Protein AF-A0A357VCM3-F1 (afdb_monomer)

Secondary structure (DSSP, 8-state):
-HHHHHHHHHHHHHHHHHHHHHS-HHHHHHHHHHHHH--SS----S---SSHHHHHHHHHHHHHHHHHHHHHHHHHHHHHHHHHHHS-TTS--------------SPB--SPPPSSS---BS---TTEEEETTEEEE--SS-----PPPGGGGSSTTS-TTEEE-SSS-EEEPBPTTSB-SSGGGBTTS-EETTEE-

Mean predicted aligned error: 20.0 Å

Radius of gyration: 47.34 Å; Cα contacts (8 Å, |Δi|>4): 166; chains: 1; bounding box: 74×44×121 Å

pLDDT: mean 76.27, std 10.73, range [52.25, 94.12]

Foldseek 3Di:
DVVVVVVVVVVLVVVLVVCLQPPDLVVNVVVLVVVVVDPPPPDPPVDDDPDSVVSVVVNVVSNVVVVVVVVVVVVVVVCVVCVCVVVVVPPDPVPPLPDDAQFQADEADDDDDDSPDDNHDPDDDPQWDGHNVGIDGRDPDPDPPPPDDLVNVDDPPLPQFWDDPSPSDIDGQDEFQDFDPALRSHSQSDADPRTRD

Structure (mmCIF, N/CA/C/O backbone):
data_AF-A0A357VCM3-F1
#
_entry.id   AF-A0A357VCM3-F1
#
loop_
_atom_site.group_PDB
_atom_site.id
_atom_site.type_symbol
_atom_site.label_atom_id
_atom_site.label_alt_id
_atom_site.label_comp_id
_atom_site.label_asym_id
_atom_site.label_entity_id
_atom_site.label_seq_id
_atom_site.pdbx_PDB_ins_code
_atom_site.Cartn_x
_atom_site.Cartn_y
_atom_site.Cartn_z
_atom_site.occupancy
_atom_site.B_iso_or_equiv
_atom_site.auth_seq_id
_atom_site.auth_comp_id
_atom_site.auth_asym_id
_atom_site.auth_atom_id
_atom_site.pdbx_PDB_model_num
ATOM 1 N N . MET A 1 1 ? -4.791 -2.984 59.472 1.00 57.66 1 MET A N 1
ATOM 2 C CA . MET A 1 1 ? -6.253 -3.166 59.695 1.00 57.66 1 MET A CA 1
ATOM 3 C C . MET A 1 1 ? -7.132 -2.181 58.904 1.00 57.66 1 MET A C 1
ATOM 5 O O . MET A 1 1 ? -8.207 -2.574 58.471 1.00 57.66 1 MET A O 1
ATOM 9 N N . GLN A 1 2 ? -6.688 -0.938 58.670 1.00 61.69 2 GLN A N 1
ATOM 10 C CA . GLN A 1 2 ? -7.455 0.115 57.975 1.00 61.69 2 GLN A CA 1
ATOM 11 C C . GLN A 1 2 ? -7.771 -0.175 56.486 1.00 61.69 2 GLN A C 1
ATOM 13 O O . GLN A 1 2 ? -8.902 0.039 56.060 1.00 61.69 2 GLN A O 1
ATOM 18 N N . GLU A 1 3 ? -6.836 -0.724 55.700 1.00 68.12 3 GLU A N 1
ATOM 19 C CA . GLU A 1 3 ? -7.074 -1.047 54.275 1.00 68.12 3 GLU A CA 1
ATOM 20 C C . GLU A 1 3 ? -8.160 -2.102 54.055 1.00 68.12 3 GLU A C 1
ATOM 22 O O . GLU A 1 3 ? -9.055 -1.915 53.234 1.00 68.12 3 GLU A O 1
ATOM 27 N N . LYS A 1 4 ? -8.143 -3.185 54.843 1.00 70.50 4 LYS A N 1
ATOM 28 C CA . LYS A 1 4 ? -9.161 -4.246 54.758 1.00 70.50 4 LYS A CA 1
ATOM 29 C C . LYS A 1 4 ? -10.572 -3.706 55.030 1.00 70.50 4 LYS A C 1
ATOM 31 O O . LYS A 1 4 ? -11.539 -4.204 54.459 1.00 70.50 4 LYS A O 1
ATOM 36 N N . LYS A 1 5 ? -10.691 -2.667 55.867 1.00 72.44 5 LYS A N 1
ATOM 37 C CA . LYS A 1 5 ? -11.960 -1.978 56.146 1.00 72.44 5 LYS A CA 1
ATOM 38 C C . LYS A 1 5 ? -12.412 -1.124 54.955 1.00 72.44 5 LYS A C 1
ATOM 40 O O . LYS A 1 5 ? -13.583 -1.184 54.593 1.00 72.44 5 LYS A O 1
ATOM 45 N N . LYS A 1 6 ? -11.489 -0.400 54.306 1.00 74.56 6 LYS A N 1
ATOM 46 C CA . LYS A 1 6 ? -11.773 0.398 53.097 1.00 74.56 6 LYS A CA 1
ATOM 47 C C . LYS A 1 6 ? -12.219 -0.475 51.920 1.00 74.56 6 LYS A C 1
ATOM 49 O O . LYS A 1 6 ? -13.222 -0.162 51.289 1.00 74.56 6 LYS A O 1
ATOM 54 N N . ILE A 1 7 ? -11.538 -1.597 51.678 1.00 77.06 7 ILE A N 1
ATOM 55 C CA . ILE A 1 7 ? -11.880 -2.540 50.598 1.00 77.06 7 ILE A CA 1
ATOM 56 C C . ILE A 1 7 ? -13.273 -3.145 50.814 1.00 77.06 7 ILE A C 1
ATOM 58 O O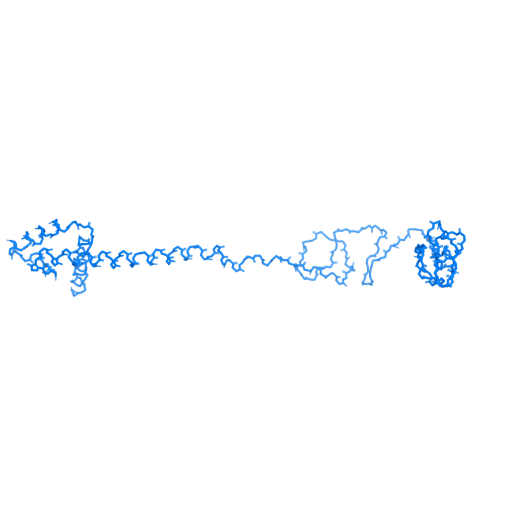 . ILE A 1 7 ? -14.077 -3.181 49.884 1.00 77.06 7 ILE A O 1
ATOM 62 N N . LYS A 1 8 ? -13.599 -3.565 52.046 1.00 77.69 8 LYS A N 1
ATOM 63 C CA . LYS A 1 8 ? -14.943 -4.075 52.369 1.00 77.69 8 LYS A CA 1
ATOM 64 C C . LYS A 1 8 ? -16.033 -3.025 52.149 1.00 77.69 8 LYS A C 1
ATOM 66 O O . LYS A 1 8 ? -17.069 -3.361 51.590 1.00 77.69 8 LYS A O 1
ATOM 71 N N . MET A 1 9 ? -15.782 -1.773 52.535 1.00 74.94 9 MET A N 1
ATOM 72 C CA . MET A 1 9 ? -16.736 -0.673 52.363 1.00 74.94 9 MET A CA 1
ATOM 73 C C . MET A 1 9 ? -16.970 -0.327 50.883 1.00 74.94 9 MET A C 1
ATOM 75 O O . MET A 1 9 ? -18.109 -0.116 50.470 1.00 74.94 9 MET A O 1
ATOM 79 N N . LEU A 1 10 ? -15.908 -0.328 50.069 1.00 77.19 10 LEU A N 1
ATOM 80 C CA . LEU A 1 10 ? -16.019 -0.154 48.618 1.00 77.19 10 LEU A CA 1
ATOM 81 C C . LEU A 1 10 ? -16.792 -1.305 47.969 1.00 77.19 10 LEU A C 1
ATOM 83 O O . LEU A 1 10 ? -17.679 -1.067 47.155 1.00 77.19 10 LEU A O 1
ATOM 87 N N . SER A 1 11 ? -16.491 -2.548 48.349 1.00 80.56 11 SER A N 1
ATOM 88 C CA . SER A 1 11 ? -17.182 -3.728 47.827 1.00 80.56 11 SER A CA 1
ATOM 89 C C . SER A 1 11 ? -18.680 -3.692 48.139 1.00 80.56 11 SER A C 1
ATOM 91 O O . SER A 1 11 ? -19.489 -3.858 47.228 1.00 80.56 11 SER A O 1
ATOM 93 N N . SER A 1 12 ? -19.069 -3.384 49.382 1.00 77.81 12 SER A N 1
ATOM 94 C CA . SER A 1 12 ? -20.485 -3.238 49.741 1.00 77.81 12 SER A CA 1
ATOM 95 C C . SER A 1 12 ? -21.164 -2.101 48.978 1.00 77.81 12 SER A C 1
ATOM 97 O O . SER A 1 12 ? -22.293 -2.260 48.524 1.00 77.81 12 SER A O 1
ATOM 99 N N . TRP A 1 13 ? -20.464 -0.980 48.770 1.00 80.25 13 TRP A N 1
ATOM 100 C CA . TRP A 1 13 ? -20.983 0.151 47.999 1.00 80.25 13 TRP A CA 1
ATOM 101 C C . TRP A 1 13 ? -21.246 -0.220 46.532 1.00 80.25 13 TRP A C 1
ATOM 103 O O . TRP A 1 13 ? -22.300 0.121 45.988 1.00 80.25 13 TRP A O 1
ATOM 113 N N . PHE A 1 14 ? -20.324 -0.965 45.913 1.00 79.62 14 PHE A N 1
ATOM 114 C CA . PHE A 1 14 ? -20.467 -1.466 44.545 1.00 79.62 14 PHE A CA 1
ATOM 115 C C . PHE A 1 14 ? -21.607 -2.474 44.420 1.00 79.62 14 PHE A C 1
ATOM 117 O O . PHE A 1 14 ? -22.401 -2.372 43.489 1.00 79.62 14 PHE A O 1
ATOM 124 N N . VAL A 1 15 ? -21.721 -3.421 45.354 1.00 79.94 15 VAL A N 1
ATOM 125 C CA . VAL A 1 15 ? -22.800 -4.422 45.362 1.00 79.94 15 VAL A CA 1
ATOM 126 C C . VAL A 1 15 ? -24.168 -3.754 45.520 1.00 79.94 15 VAL A C 1
ATOM 128 O O . VAL A 1 15 ? -25.118 -4.115 44.820 1.00 79.94 15 VAL A O 1
ATOM 131 N N . ASP A 1 16 ? -24.275 -2.739 46.379 1.00 75.38 16 ASP A N 1
ATOM 132 C CA . ASP A 1 16 ? -25.508 -1.968 46.537 1.00 75.38 16 ASP A CA 1
ATOM 133 C C . ASP A 1 16 ? -25.858 -1.176 45.275 1.00 75.38 16 ASP A C 1
ATOM 135 O O . ASP A 1 16 ? -27.002 -1.233 44.819 1.00 75.38 16 ASP A O 1
ATOM 139 N N . HIS A 1 17 ? -24.888 -0.503 44.651 1.00 79.31 17 HIS A N 1
ATOM 140 C CA . HIS A 1 17 ? -25.117 0.194 43.383 1.00 79.31 17 HIS A CA 1
ATOM 141 C C . HIS A 1 17 ? -25.470 -0.763 42.242 1.00 79.31 17 HIS A C 1
ATOM 143 O O . HIS A 1 17 ? -26.370 -0.474 41.457 1.00 79.31 17 HIS A O 1
ATOM 149 N N . PHE A 1 18 ? -24.826 -1.926 42.173 1.00 82.25 18 PHE A N 1
ATOM 150 C CA . PHE A 1 18 ? -25.128 -2.954 41.184 1.00 82.25 18 PHE A CA 1
ATOM 151 C C . PHE A 1 18 ? -26.576 -3.434 41.320 1.00 82.25 18 PHE A C 1
ATOM 153 O O . PHE A 1 18 ? -27.331 -3.450 40.346 1.00 82.25 18 PHE A O 1
ATOM 160 N N . HIS A 1 19 ? -27.022 -3.739 42.540 1.00 80.81 19 HIS A N 1
ATOM 161 C CA . HIS A 1 19 ? -28.418 -4.095 42.772 1.00 80.81 19 HIS A CA 1
ATOM 162 C C . HIS A 1 19 ? -29.384 -2.959 42.429 1.00 80.81 19 HIS A C 1
ATOM 164 O O . HIS A 1 19 ? -30.433 -3.226 41.843 1.00 80.81 19 HIS A O 1
ATOM 170 N N . LEU A 1 20 ? -29.033 -1.703 42.716 1.00 77.75 20 LEU A N 1
ATOM 171 C CA . LEU A 1 20 ? -29.850 -0.544 42.348 1.00 77.75 20 LEU A CA 1
ATOM 172 C C . LEU A 1 20 ? -29.985 -0.357 40.830 1.00 77.7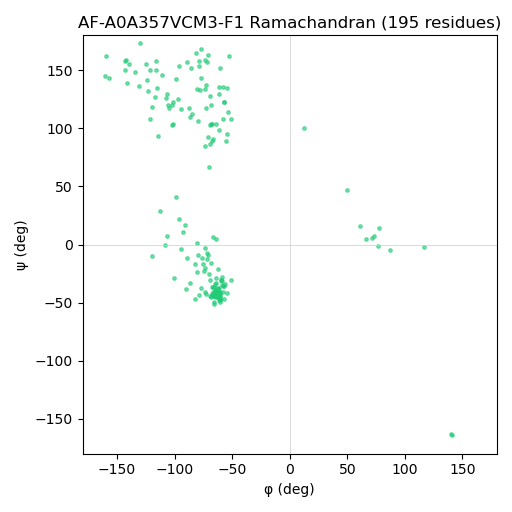5 20 LEU A C 1
ATOM 174 O O . LEU A 1 20 ? -31.041 0.081 40.377 1.00 77.75 20 LEU A O 1
ATOM 178 N N . ILE A 1 21 ? -28.951 -0.699 40.058 1.00 79.00 21 ILE A N 1
ATOM 179 C CA . ILE A 1 21 ? -28.926 -0.565 38.594 1.00 79.00 21 ILE A CA 1
ATOM 180 C C . ILE A 1 21 ? -29.689 -1.706 37.909 1.00 79.00 21 ILE A C 1
ATOM 182 O O . ILE A 1 21 ? -30.445 -1.460 36.960 1.00 79.00 21 ILE A O 1
ATOM 186 N N . PHE A 1 22 ? -29.504 -2.944 38.377 1.00 80.81 22 PHE A N 1
ATOM 187 C CA . PHE A 1 22 ? -29.977 -4.141 37.673 1.00 80.81 22 PHE A CA 1
ATOM 188 C C . PHE A 1 22 ? -31.281 -4.734 38.224 1.00 80.81 22 PHE A C 1
ATOM 190 O O . PHE A 1 22 ? -32.050 -5.289 37.443 1.00 80.81 22 PHE A O 1
ATOM 197 N N . LYS A 1 23 ? -31.592 -4.589 39.522 1.00 81.81 23 LYS A N 1
ATOM 198 C CA . LYS A 1 23 ? -32.858 -5.093 40.092 1.00 81.81 23 LYS A CA 1
ATOM 199 C C . LYS A 1 23 ? -33.994 -4.071 40.016 1.00 81.81 23 LYS A C 1
ATOM 201 O O . LYS A 1 23 ? -33.776 -2.862 39.944 1.00 81.81 23 LYS A O 1
ATOM 206 N N . SER A 1 24 ? -35.229 -4.574 40.051 1.00 81.94 24 SER A N 1
ATOM 207 C CA . SER A 1 24 ? -36.444 -3.755 40.046 1.00 81.94 24 SER A CA 1
ATOM 208 C C . SER A 1 24 ? -36.512 -2.813 41.255 1.00 81.94 24 SER A C 1
ATOM 210 O O . SER A 1 24 ? -35.999 -3.104 42.338 1.00 81.94 24 SER A O 1
ATOM 212 N N . ALA A 1 25 ? -37.192 -1.677 41.085 1.00 76.94 25 ALA A N 1
ATOM 213 C CA . ALA A 1 25 ? -37.506 -0.744 42.166 1.00 76.94 25 ALA A CA 1
ATOM 214 C C . ALA A 1 25 ? -38.284 -1.420 43.305 1.00 76.94 25 ALA A C 1
ATOM 216 O O . ALA A 1 25 ? -38.060 -1.096 44.467 1.00 76.94 25 ALA A O 1
ATOM 217 N N . ALA A 1 26 ? -39.177 -2.363 42.978 1.00 78.94 26 ALA A N 1
ATOM 218 C CA . ALA A 1 26 ? -39.975 -3.094 43.962 1.00 78.94 26 ALA A CA 1
ATOM 219 C C . ALA A 1 26 ? -39.096 -3.984 44.856 1.00 78.94 26 ALA A C 1
ATOM 221 O O . ALA A 1 26 ? -39.129 -3.843 46.077 1.00 78.94 26 ALA A O 1
ATOM 222 N N . ASP A 1 27 ? -38.232 -4.805 44.254 1.00 81.19 27 ASP A N 1
ATOM 223 C CA . ASP A 1 27 ? -37.305 -5.676 44.990 1.00 81.19 27 ASP A CA 1
ATOM 224 C C . ASP A 1 27 ? -36.331 -4.878 45.856 1.00 81.19 27 ASP A C 1
ATOM 226 O O . ASP A 1 27 ? -36.078 -5.220 47.012 1.00 81.19 27 ASP A O 1
ATOM 230 N N . ASN A 1 28 ? -35.795 -3.781 45.315 1.00 78.44 28 ASN A N 1
ATOM 231 C CA . ASN A 1 28 ? -34.890 -2.915 46.062 1.00 78.44 28 ASN A CA 1
ATOM 232 C C . ASN A 1 28 ? -35.606 -2.196 47.211 1.00 78.44 28 ASN A C 1
ATOM 234 O O . ASN A 1 28 ? -35.029 -2.053 48.287 1.00 78.44 28 ASN A O 1
ATOM 238 N N . HIS A 1 29 ? -36.866 -1.793 47.026 1.00 79.75 29 HIS A N 1
ATOM 239 C CA . HIS A 1 29 ? -37.659 -1.193 48.094 1.00 79.75 29 HIS A CA 1
ATOM 240 C C . HIS A 1 29 ? -37.941 -2.187 49.228 1.00 79.75 29 HIS A C 1
ATOM 242 O O . HIS A 1 29 ? -37.735 -1.844 50.391 1.00 79.75 29 HIS A O 1
ATOM 248 N N . LEU A 1 30 ? -38.324 -3.427 48.902 1.00 80.56 30 LEU A N 1
ATOM 249 C CA . LEU A 1 30 ? -38.532 -4.495 49.887 1.00 80.56 30 LEU A CA 1
ATOM 250 C C . LEU A 1 30 ? -37.245 -4.824 50.647 1.00 80.56 30 LEU A C 1
ATOM 252 O O . LEU A 1 30 ? -37.265 -4.974 51.866 1.00 80.56 30 LEU A O 1
ATOM 256 N N . ARG A 1 31 ? -36.101 -4.861 49.954 1.00 77.75 31 ARG A N 1
ATOM 257 C CA . ARG A 1 31 ? -34.794 -5.083 50.585 1.00 77.75 31 ARG A CA 1
ATOM 258 C C . ARG A 1 31 ? -34.438 -3.972 51.573 1.00 77.75 31 ARG A C 1
ATOM 260 O O . ARG A 1 31 ? -33.975 -4.263 52.673 1.00 77.75 31 ARG A O 1
ATOM 267 N N . ILE A 1 32 ? -34.684 -2.714 51.200 1.00 76.75 32 ILE A N 1
ATOM 268 C CA . ILE A 1 32 ? -34.449 -1.551 52.067 1.00 76.75 32 ILE A CA 1
ATOM 269 C C . ILE A 1 32 ? -35.380 -1.583 53.286 1.00 76.75 32 ILE A C 1
ATOM 271 O O . ILE A 1 32 ? -34.925 -1.348 54.403 1.00 76.75 32 ILE A O 1
ATOM 275 N N . GLN A 1 33 ? -36.658 -1.926 53.102 1.00 77.69 33 GLN A N 1
ATOM 276 C CA . GLN A 1 33 ? -37.603 -2.067 54.213 1.00 77.69 33 GLN A CA 1
ATOM 277 C C . GLN A 1 33 ? -37.237 -3.218 55.159 1.00 77.69 33 GLN A C 1
ATOM 279 O O . GLN A 1 33 ? -37.297 -3.046 56.373 1.00 77.69 33 GLN A O 1
ATOM 284 N N . ASN A 1 34 ? -36.826 -4.373 54.632 1.00 77.00 34 ASN A N 1
ATOM 285 C CA . ASN A 1 34 ? -36.419 -5.518 55.450 1.00 77.00 34 ASN A CA 1
ATOM 286 C C . ASN A 1 34 ? -35.139 -5.225 56.244 1.00 77.00 34 ASN A C 1
ATOM 288 O O . ASN A 1 34 ? -35.037 -5.607 57.405 1.00 77.00 34 ASN A O 1
ATOM 292 N N . ALA A 1 35 ? -34.193 -4.487 55.661 1.00 73.12 35 ALA A N 1
ATOM 293 C CA . ALA A 1 35 ? -32.995 -4.038 56.365 1.00 73.12 35 ALA A CA 1
ATOM 294 C C . ALA A 1 35 ? -33.292 -2.975 57.440 1.00 73.12 35 ALA A C 1
ATOM 296 O O . ALA A 1 35 ? -32.617 -2.948 58.460 1.00 73.12 35 ALA A O 1
ATOM 297 N N . LEU A 1 36 ? -34.318 -2.134 57.255 1.00 71.81 36 LEU A N 1
ATOM 298 C CA . LEU A 1 36 ? -34.785 -1.200 58.289 1.00 71.81 36 LEU A CA 1
ATOM 299 C C . LEU A 1 36 ? -35.486 -1.904 59.464 1.00 71.81 36 LEU A C 1
ATOM 301 O O . LEU A 1 36 ? -35.508 -1.355 60.562 1.00 71.81 36 LEU A O 1
ATOM 305 N N . LYS A 1 37 ? -36.053 -3.098 59.246 1.00 73.50 37 LYS A N 1
ATOM 306 C CA . LYS A 1 37 ? -36.734 -3.896 60.282 1.00 73.50 37 LYS A CA 1
ATOM 307 C C . LYS A 1 37 ? -35.785 -4.721 61.158 1.00 73.50 37 LYS A C 1
ATOM 309 O O . LYS A 1 37 ? -36.203 -5.131 62.234 1.00 73.50 37 LYS A O 1
ATOM 314 N N . ASN A 1 38 ? -34.537 -4.937 60.735 1.00 67.81 38 ASN A N 1
ATOM 315 C CA . ASN A 1 38 ? -33.534 -5.678 61.505 1.00 67.81 38 ASN A CA 1
ATOM 316 C C . ASN A 1 38 ? -32.562 -4.697 62.199 1.00 67.81 38 ASN A C 1
ATOM 318 O O . ASN A 1 38 ? -31.681 -4.152 61.531 1.00 67.81 38 ASN A O 1
ATOM 322 N N . PRO A 1 39 ? -32.685 -4.458 63.520 1.00 58.84 39 PRO A N 1
ATOM 323 C CA . PRO A 1 39 ? -31.837 -3.515 64.257 1.00 58.84 39 PRO A CA 1
ATOM 324 C C . PRO A 1 39 ? -30.401 -4.013 64.513 1.00 58.84 39 PRO A C 1
ATOM 326 O O . PRO A 1 39 ? -29.585 -3.244 65.016 1.00 58.84 39 PRO A O 1
ATOM 329 N N . ASP A 1 40 ? -30.053 -5.241 64.113 1.00 54.53 40 ASP A N 1
ATOM 330 C CA . ASP A 1 40 ? -28.750 -5.891 64.366 1.00 54.53 40 ASP A CA 1
ATOM 331 C C . ASP A 1 40 ? -27.536 -5.257 63.653 1.00 54.53 40 ASP A C 1
ATOM 333 O O . ASP A 1 40 ? -26.426 -5.783 63.704 1.00 54.53 40 ASP A O 1
ATOM 337 N N . GLY A 1 41 ? -27.704 -4.118 62.971 1.00 54.50 41 GLY A N 1
ATOM 338 C CA . GLY A 1 41 ? -26.589 -3.287 62.496 1.00 54.50 41 GLY A CA 1
ATOM 339 C C . GLY A 1 41 ? -25.686 -3.912 61.421 1.00 54.50 41 GLY A C 1
ATOM 340 O O . GLY A 1 41 ? -24.702 -3.292 61.019 1.00 54.50 41 GLY A O 1
ATOM 341 N N . THR A 1 42 ? -26.011 -5.104 60.917 1.00 52.25 42 THR A N 1
ATOM 342 C CA . THR A 1 42 ? -25.199 -5.838 59.932 1.00 52.25 42 THR A CA 1
ATOM 343 C C . THR A 1 42 ? -25.286 -5.259 58.520 1.00 52.25 42 THR A C 1
ATOM 345 O O . THR A 1 42 ? -24.342 -5.403 57.744 1.00 52.25 42 THR A O 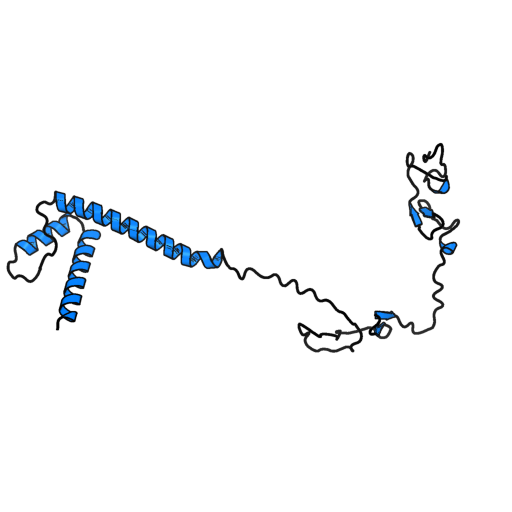1
ATOM 348 N N . PHE A 1 43 ? -26.358 -4.530 58.196 1.00 56.22 43 PHE A N 1
ATOM 349 C CA . PHE A 1 43 ? -26.519 -3.840 56.916 1.00 56.22 43 PHE A CA 1
ATOM 350 C C . PHE A 1 43 ? -26.531 -2.323 57.110 1.00 56.22 43 PHE A C 1
ATOM 352 O O . PHE A 1 43 ? -27.572 -1.703 57.326 1.00 56.22 43 PHE A O 1
ATOM 359 N N . GLN A 1 44 ? -25.360 -1.696 56.986 1.00 55.44 44 GLN A N 1
ATOM 360 C CA . GLN A 1 44 ? -25.273 -0.246 56.828 1.00 55.44 44 GLN A CA 1
ATOM 361 C C . GLN A 1 44 ? -25.709 0.132 55.409 1.00 55.44 44 GLN A C 1
ATOM 363 O O . GLN A 1 44 ? -24.888 0.278 54.504 1.00 55.44 44 GLN A O 1
ATOM 368 N N . LEU A 1 45 ? -27.019 0.282 55.205 1.00 61.09 45 LEU A N 1
ATOM 369 C CA . LEU A 1 45 ? -27.555 0.887 53.989 1.00 61.09 45 LEU A CA 1
ATOM 370 C C . LEU A 1 45 ? -26.971 2.292 53.844 1.00 61.09 45 LEU A C 1
ATOM 372 O O . LEU A 1 45 ? -27.320 3.209 54.589 1.00 61.09 45 LEU A O 1
ATOM 376 N N . THR A 1 46 ? -26.068 2.446 52.879 1.00 61.12 46 THR A N 1
ATOM 377 C CA . THR A 1 46 ? -25.352 3.708 52.651 1.00 61.12 46 THR A CA 1
ATOM 378 C C . THR A 1 46 ? -26.271 4.764 52.017 1.00 61.12 46 THR A C 1
ATOM 380 O O . THR A 1 46 ? -26.018 5.959 52.124 1.00 61.12 46 THR A O 1
ATOM 383 N N . LEU A 1 47 ? -27.379 4.336 51.397 1.00 65.38 47 LEU A N 1
ATOM 384 C CA . LEU A 1 47 ? -28.378 5.195 50.763 1.00 65.38 47 LEU A CA 1
ATOM 385 C C . LEU A 1 47 ? -29.746 4.999 51.429 1.00 65.38 47 LEU A C 1
ATOM 387 O O . LEU A 1 47 ? -30.314 3.907 51.397 1.00 65.38 47 LEU A O 1
ATOM 391 N N . ARG A 1 48 ? -30.285 6.069 52.022 1.00 68.62 48 ARG A N 1
ATOM 392 C CA . ARG A 1 48 ? -31.642 6.109 52.587 1.00 68.62 48 ARG A CA 1
ATOM 393 C C . ARG A 1 48 ? -32.542 6.943 51.681 1.00 68.62 48 ARG A C 1
ATOM 395 O O . ARG A 1 48 ? -32.205 8.077 51.358 1.00 68.62 48 ARG A O 1
ATOM 402 N N . PHE A 1 49 ? -33.695 6.394 51.314 1.00 76.31 49 PHE A N 1
ATOM 403 C CA . PHE A 1 49 ? -34.713 7.087 50.522 1.00 76.31 49 PHE A CA 1
ATOM 404 C C . PHE A 1 49 ? -35.969 7.255 51.373 1.00 76.31 49 PHE A C 1
ATOM 406 O O . PHE A 1 49 ? -36.384 6.300 52.031 1.00 76.31 49 PHE A O 1
ATOM 413 N N . LYS A 1 50 ? -36.575 8.448 51.374 1.00 74.31 50 LYS A N 1
ATOM 414 C CA . LYS A 1 50 ? -37.780 8.718 52.178 1.00 74.31 50 LYS A CA 1
ATOM 415 C C . LYS A 1 50 ? -39.046 8.192 51.504 1.00 74.31 50 LYS A C 1
ATOM 417 O O . LYS A 1 50 ? -40.035 7.925 52.175 1.00 74.31 50 LYS A O 1
ATOM 422 N N . SER A 1 51 ? -39.021 8.034 50.180 1.00 77.81 51 SER A N 1
ATOM 423 C CA . SER A 1 51 ? -40.174 7.607 49.384 1.00 77.81 51 SER A CA 1
ATOM 424 C C . SER A 1 51 ? -39.776 6.687 48.227 1.00 77.81 51 SER A C 1
ATOM 426 O O . SER A 1 51 ? -38.707 6.827 47.630 1.00 77.81 51 SER A O 1
ATOM 428 N N . TYR A 1 52 ? -40.686 5.785 47.842 1.00 78.56 52 TYR A N 1
ATOM 429 C CA . TYR A 1 52 ? -40.565 4.952 46.637 1.00 78.56 52 TYR A CA 1
ATOM 430 C C . TYR A 1 52 ? -40.383 5.792 45.360 1.00 78.56 52 TYR A C 1
ATOM 432 O O . TYR A 1 52 ? -39.652 5.415 44.443 1.00 78.56 52 TYR A O 1
ATOM 440 N N . SER A 1 53 ? -41.012 6.969 45.312 1.00 83.56 53 SER A N 1
ATOM 441 C CA . SER A 1 53 ? -40.910 7.886 44.174 1.00 83.56 53 SER A CA 1
ATOM 442 C C . SER A 1 53 ? -39.495 8.457 43.994 1.00 83.56 53 SER A C 1
ATOM 444 O O . SER A 1 53 ? -39.026 8.589 42.861 1.00 83.56 53 SER A O 1
ATOM 446 N N . GLU A 1 54 ? -38.784 8.735 45.092 1.00 84.31 54 GLU A N 1
ATOM 447 C CA . GLU A 1 54 ? -37.391 9.197 45.082 1.00 84.31 54 GLU A CA 1
ATOM 448 C C . GLU A 1 54 ? -36.447 8.087 44.623 1.00 84.31 54 GLU A C 1
ATOM 450 O O . GLU A 1 54 ? -35.609 8.325 43.753 1.00 84.31 54 GLU A O 1
ATOM 455 N N . LEU A 1 55 ? -36.644 6.862 45.130 1.00 82.75 55 LEU A N 1
ATOM 456 C CA . LEU A 1 55 ? -35.890 5.681 44.704 1.00 82.75 55 LEU A CA 1
ATOM 457 C C . LEU A 1 55 ? -36.031 5.463 43.192 1.00 82.75 55 LEU A C 1
ATOM 459 O O . LEU A 1 55 ? -35.034 5.305 42.490 1.00 82.75 55 LEU A O 1
ATOM 463 N N . LYS A 1 56 ? -37.260 5.533 42.666 1.00 84.19 56 LYS A N 1
ATOM 464 C CA . LYS A 1 56 ? -37.533 5.354 41.234 1.00 84.19 56 LYS A CA 1
ATOM 465 C C . LYS A 1 56 ? -36.897 6.457 40.379 1.00 84.19 56 LYS A C 1
ATOM 467 O O . LYS A 1 56 ? -36.330 6.164 39.326 1.00 84.19 56 LYS A O 1
ATOM 472 N N . LYS A 1 57 ? -36.951 7.722 40.819 1.00 87.44 57 LYS A N 1
ATOM 473 C CA . LYS A 1 57 ? -36.287 8.849 40.132 1.00 87.44 57 LYS A CA 1
ATOM 474 C C . LYS A 1 57 ? -34.764 8.692 40.132 1.00 87.44 57 LYS A C 1
ATOM 476 O O . LYS A 1 57 ? -34.131 8.936 39.106 1.00 87.44 57 LYS A O 1
ATOM 481 N N . TYR A 1 58 ? -34.192 8.264 41.254 1.00 85.88 58 TYR A N 1
ATOM 482 C CA . TYR A 1 58 ? -32.760 8.021 41.397 1.00 85.88 58 TYR A CA 1
ATOM 483 C C . TYR A 1 58 ? -32.286 6.859 40.517 1.00 85.88 58 TYR A C 1
ATOM 485 O O . TYR A 1 58 ? -31.369 7.036 39.718 1.00 85.88 58 TYR A O 1
ATOM 493 N N . GLN A 1 59 ? -32.973 5.713 40.566 1.00 85.25 59 GLN A N 1
ATOM 494 C CA . GLN A 1 59 ? -32.687 4.561 39.705 1.00 85.25 59 GLN A CA 1
ATOM 495 C C . GLN A 1 59 ? -32.780 4.913 38.220 1.00 85.25 59 GLN A C 1
ATOM 497 O O . GLN A 1 59 ? -31.922 4.501 37.443 1.00 85.25 59 GLN A O 1
ATOM 502 N N . LYS A 1 60 ? -33.776 5.717 37.819 1.00 87.00 60 LYS A N 1
ATOM 503 C CA . LYS A 1 60 ? -33.891 6.193 36.434 1.00 87.00 60 LYS A CA 1
ATOM 504 C C . LYS A 1 60 ? -32.665 7.014 36.025 1.00 87.00 60 LYS A C 1
ATOM 506 O O . LYS A 1 60 ? -32.076 6.723 34.992 1.00 87.00 60 LYS A O 1
ATOM 511 N N . LYS A 1 61 ? -32.252 7.992 36.842 1.00 87.06 61 LYS A N 1
ATOM 512 C CA . LYS A 1 61 ? -31.071 8.829 36.561 1.00 87.06 61 LYS A CA 1
ATOM 513 C C . LYS A 1 61 ? -29.787 8.006 36.487 1.00 87.06 61 LYS A C 1
ATOM 515 O O . LYS A 1 61 ? -29.038 8.153 35.527 1.00 87.06 61 LYS A O 1
ATOM 520 N N . ILE A 1 62 ? -29.554 7.124 37.460 1.00 85.81 62 ILE A N 1
ATOM 521 C CA . ILE A 1 62 ? -28.355 6.283 37.469 1.00 85.81 62 ILE A CA 1
ATOM 522 C C . ILE A 1 62 ? -28.341 5.347 36.268 1.00 85.81 62 ILE A C 1
ATOM 524 O O . ILE A 1 62 ? -27.321 5.268 35.597 1.00 85.81 62 ILE A O 1
ATOM 528 N N . ARG A 1 63 ? -29.458 4.688 35.938 1.00 86.00 63 ARG A N 1
ATOM 529 C CA . ARG A 1 63 ? -29.506 3.800 34.773 1.00 86.00 63 ARG A CA 1
ATOM 530 C C . ARG A 1 63 ? -29.213 4.563 33.481 1.00 86.00 63 ARG A C 1
ATOM 532 O O . ARG A 1 63 ? -28.458 4.059 32.662 1.00 86.00 63 ARG A O 1
ATOM 539 N N . THR A 1 64 ? -29.737 5.779 33.315 1.00 86.44 64 THR A N 1
ATOM 540 C CA . THR A 1 64 ? -29.407 6.622 32.156 1.00 86.44 64 THR A CA 1
ATOM 541 C C . THR A 1 64 ? -27.912 6.942 32.091 1.00 86.44 64 THR A C 1
ATOM 543 O O . THR A 1 64 ? -27.316 6.758 31.035 1.00 86.44 64 THR A O 1
ATOM 546 N N . ILE A 1 65 ? -27.292 7.343 33.208 1.00 86.75 65 ILE A N 1
ATOM 547 C CA . ILE A 1 65 ? -25.855 7.668 33.264 1.00 86.75 65 ILE A CA 1
ATOM 548 C C . ILE A 1 65 ? -24.987 6.423 33.019 1.00 86.75 65 ILE A C 1
ATOM 550 O O . ILE A 1 65 ? -24.017 6.475 32.265 1.00 86.75 65 ILE A O 1
ATOM 554 N N . SER A 1 66 ? -25.329 5.282 33.622 1.00 84.44 66 SER A N 1
ATOM 555 C CA . SER A 1 66 ? -24.600 4.023 33.434 1.00 84.44 66 SER A CA 1
ATOM 556 C C . SER A 1 66 ? -24.696 3.521 31.994 1.00 84.44 66 SER A C 1
ATOM 558 O O . SER A 1 66 ? -23.700 3.059 31.440 1.00 84.44 66 SER A O 1
ATOM 560 N N . VAL A 1 67 ? -25.866 3.640 31.359 1.00 85.25 67 VAL A N 1
ATOM 561 C CA . VAL A 1 67 ? -26.050 3.269 29.948 1.00 85.25 67 VAL A CA 1
ATOM 562 C C . VAL A 1 67 ? -25.277 4.218 29.029 1.00 85.25 67 VAL A C 1
ATOM 564 O O . VAL A 1 67 ? -24.582 3.747 28.134 1.00 85.25 67 VAL A O 1
ATOM 567 N N . SER A 1 68 ? -25.304 5.534 29.269 1.00 84.69 68 SER A N 1
ATOM 568 C CA . SER A 1 68 ? -24.533 6.477 28.446 1.00 84.69 68 SER A CA 1
ATOM 569 C C . SER A 1 68 ? -23.023 6.263 28.578 1.00 84.69 68 SER A C 1
ATOM 571 O O . SER A 1 68 ? -22.310 6.284 27.577 1.00 84.69 68 SER A O 1
ATOM 573 N N . LEU A 1 69 ? -22.531 6.007 29.796 1.00 85.44 69 LEU A N 1
ATOM 574 C CA . LEU A 1 69 ? -21.108 5.766 30.037 1.00 85.44 69 LEU A CA 1
ATOM 575 C C . LEU A 1 69 ? -20.651 4.434 29.426 1.00 85.44 69 LEU A C 1
ATOM 577 O O . LEU A 1 69 ? -19.624 4.391 28.754 1.00 85.44 69 LEU A O 1
ATOM 581 N N . SER A 1 70 ? -21.422 3.358 29.611 1.00 86.06 70 SER A N 1
ATOM 582 C CA . SER A 1 70 ? -21.098 2.049 29.022 1.00 86.06 70 SER A CA 1
ATOM 583 C C . SER A 1 70 ? -21.120 2.079 27.493 1.00 86.06 70 SER A C 1
ATOM 585 O O . SER A 1 70 ? -20.233 1.503 26.870 1.00 86.06 70 SER A O 1
ATOM 587 N N . SER A 1 71 ? -22.055 2.817 26.884 1.00 88.25 71 SER A N 1
ATOM 588 C CA . SER A 1 71 ? -22.089 3.019 25.433 1.00 88.25 71 SER A CA 1
ATOM 589 C C . SER A 1 71 ? -20.851 3.759 24.918 1.00 88.25 71 SER A C 1
ATOM 591 O O . SER A 1 71 ? -20.301 3.371 23.891 1.00 88.25 71 SER A O 1
ATOM 593 N N . ALA A 1 72 ? -20.393 4.804 25.614 1.00 88.94 72 ALA A N 1
ATOM 594 C CA . ALA A 1 72 ? -19.191 5.539 25.220 1.00 88.94 72 ALA A CA 1
ATOM 595 C C . ALA A 1 72 ? -17.935 4.655 25.305 1.00 88.94 72 ALA A C 1
ATOM 597 O O . ALA A 1 72 ? -17.135 4.623 24.372 1.00 88.94 72 ALA A O 1
ATOM 598 N N . VAL A 1 73 ? -17.797 3.880 26.386 1.00 90.81 73 VAL A N 1
ATOM 599 C CA . VAL A 1 73 ? -16.683 2.933 26.558 1.00 90.81 73 VAL A CA 1
ATOM 600 C C . VAL A 1 73 ? -16.704 1.848 25.478 1.00 90.81 73 VAL A C 1
ATOM 602 O O . VAL A 1 73 ? -15.658 1.533 24.915 1.00 90.81 73 VAL A O 1
ATOM 605 N N . ALA A 1 74 ? -17.882 1.316 25.136 1.00 92.75 74 ALA A N 1
ATOM 606 C CA . ALA A 1 74 ? -18.023 0.333 24.065 1.00 92.75 74 ALA A CA 1
ATOM 607 C C . ALA A 1 74 ? -17.589 0.900 22.703 1.00 92.75 74 ALA A C 1
ATOM 609 O O . ALA A 1 74 ? -16.840 0.246 21.982 1.00 92.75 74 ALA A O 1
ATOM 610 N N . MET A 1 75 ? -17.987 2.134 22.376 1.00 91.75 75 MET A N 1
ATOM 611 C CA . MET A 1 75 ? -17.574 2.801 21.134 1.00 91.75 75 MET A CA 1
ATOM 612 C C . MET A 1 75 ? -16.060 3.009 21.064 1.00 91.75 75 MET A C 1
ATOM 614 O O . MET A 1 75 ? -15.454 2.764 20.023 1.00 91.75 75 MET A O 1
ATOM 618 N N . VAL A 1 76 ? -15.434 3.410 22.173 1.00 92.31 76 VAL A N 1
ATOM 619 C CA . VAL A 1 76 ? -13.973 3.555 22.254 1.00 92.31 76 VAL A CA 1
ATOM 620 C C . VAL A 1 76 ? -13.281 2.205 22.050 1.00 92.31 76 VAL A C 1
ATOM 622 O O . VAL A 1 76 ? -12.338 2.120 21.269 1.00 92.31 76 VAL A O 1
ATOM 625 N N . ALA A 1 77 ? -13.767 1.135 22.684 1.00 92.69 77 ALA A N 1
ATOM 626 C CA . ALA A 1 77 ? -13.211 -0.206 22.506 1.00 92.69 77 ALA A CA 1
ATOM 627 C C . ALA A 1 77 ? -13.312 -0.686 21.047 1.00 92.69 77 ALA A C 1
ATOM 629 O O . ALA A 1 77 ? -12.333 -1.185 20.494 1.00 92.69 77 ALA A O 1
ATOM 630 N N . VAL A 1 78 ? -14.463 -0.475 20.397 1.00 91.50 78 VAL A N 1
ATOM 631 C CA . VAL A 1 78 ? -14.642 -0.779 18.969 1.00 91.50 78 VAL A CA 1
ATOM 632 C C . VAL A 1 78 ? -13.673 0.042 18.116 1.00 91.50 78 VAL A C 1
ATOM 634 O O . VAL A 1 78 ? -13.022 -0.516 17.235 1.00 91.50 78 VAL A O 1
ATOM 637 N N . ALA A 1 79 ? -13.508 1.336 18.401 1.00 90.06 79 ALA A N 1
ATOM 638 C CA . ALA A 1 79 ? -12.568 2.189 17.679 1.00 90.06 79 ALA A CA 1
ATOM 639 C C . ALA A 1 79 ? -11.118 1.692 17.806 1.00 90.06 79 ALA A C 1
ATOM 641 O O . ALA A 1 79 ? -10.419 1.637 16.801 1.00 90.06 79 ALA A O 1
ATOM 642 N N . PHE A 1 80 ? -10.677 1.259 18.991 1.00 89.31 80 PHE A N 1
ATOM 643 C CA . PHE A 1 80 ? -9.336 0.689 19.177 1.00 89.31 80 PHE A CA 1
ATOM 644 C C . PHE A 1 80 ? -9.122 -0.625 18.422 1.00 89.31 80 PHE A C 1
ATOM 646 O O . PHE A 1 80 ? -8.019 -0.873 17.942 1.00 89.31 80 PHE A O 1
ATOM 653 N N . ILE A 1 81 ? -10.158 -1.458 18.295 1.00 88.25 81 ILE A N 1
ATOM 654 C CA . ILE A 1 81 ? -10.070 -2.716 17.544 1.00 88.25 81 ILE A CA 1
ATOM 655 C C . ILE A 1 81 ? -10.047 -2.447 16.039 1.00 88.25 81 ILE A C 1
ATOM 657 O O . ILE A 1 81 ? -9.298 -3.097 15.320 1.00 88.25 81 ILE A O 1
ATOM 661 N N . VAL A 1 82 ? -10.852 -1.499 15.555 1.00 87.00 82 VAL A N 1
ATOM 662 C CA . VAL A 1 82 ? -11.050 -1.248 14.118 1.00 87.00 82 VAL A CA 1
ATOM 663 C C . VAL A 1 82 ? -10.000 -0.294 13.535 1.00 87.00 82 VAL A C 1
ATOM 665 O O . VAL A 1 82 ? -9.607 -0.456 12.378 1.00 87.00 82 VAL A O 1
ATOM 668 N N . ALA A 1 83 ? -9.504 0.676 14.309 1.00 84.75 83 ALA A N 1
ATOM 669 C CA . ALA A 1 83 ? -8.545 1.677 13.833 1.00 84.75 83 ALA A CA 1
ATOM 670 C C . ALA A 1 83 ? -7.277 1.077 13.193 1.00 84.75 83 ALA A C 1
ATOM 672 O O . ALA A 1 83 ? -6.910 1.555 12.121 1.00 84.75 83 ALA A O 1
ATOM 673 N N . PRO A 1 84 ? -6.648 0.009 13.726 1.00 80.50 84 PRO A N 1
ATOM 674 C CA . PRO A 1 84 ? -5.486 -0.617 13.090 1.00 80.50 84 PRO A CA 1
ATOM 675 C C . PRO A 1 84 ? -5.783 -1.238 11.717 1.00 80.50 84 PRO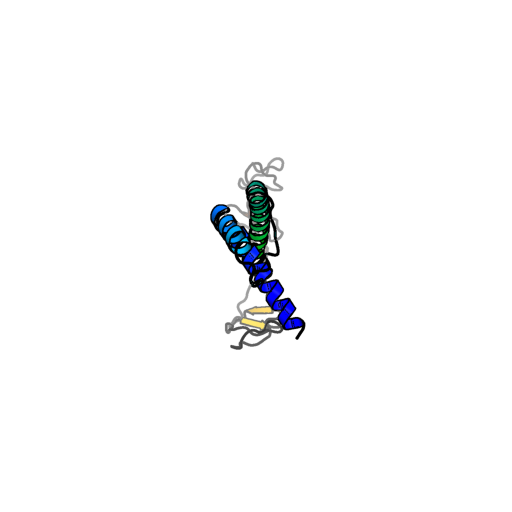 A C 1
ATOM 677 O O . PRO A 1 84 ? -4.895 -1.296 10.871 1.00 80.50 84 PRO A O 1
ATOM 680 N N . TYR A 1 85 ? -7.020 -1.686 11.472 1.00 78.81 85 TYR A N 1
ATOM 681 C CA . TYR A 1 85 ? -7.412 -2.271 10.184 1.00 78.81 85 TYR A CA 1
ATOM 682 C C . TYR A 1 85 ? -7.641 -1.203 9.110 1.00 78.81 85 TYR A C 1
ATOM 684 O O . TYR A 1 85 ? -7.302 -1.412 7.945 1.00 78.81 85 TYR A O 1
ATOM 692 N N . ILE A 1 86 ? -8.205 -0.052 9.490 1.00 77.50 86 ILE A N 1
ATOM 693 C CA . ILE A 1 86 ? -8.475 1.055 8.560 1.00 77.50 86 ILE A CA 1
ATOM 694 C C . ILE A 1 86 ? -7.216 1.899 8.346 1.00 77.50 86 ILE A C 1
ATOM 696 O O . ILE A 1 86 ? -6.850 2.195 7.209 1.00 77.50 86 ILE A O 1
ATOM 700 N N . MET A 1 87 ? -6.538 2.261 9.434 1.00 71.19 87 MET A N 1
ATOM 701 C CA . MET A 1 87 ? -5.359 3.122 9.449 1.00 71.19 87 MET A CA 1
ATOM 702 C C . MET A 1 87 ? -4.070 2.314 9.535 1.00 71.19 87 MET A C 1
ATOM 704 O O . MET A 1 87 ? -3.172 2.707 10.265 1.00 71.19 87 MET A O 1
ATOM 708 N N . ASN A 1 88 ? -3.958 1.189 8.828 1.00 64.25 88 ASN A N 1
ATOM 709 C CA . ASN A 1 88 ? -2.691 0.468 8.761 1.00 64.25 88 ASN A CA 1
ATOM 710 C C . ASN A 1 88 ? -1.648 1.361 8.045 1.00 64.25 88 ASN A C 1
ATOM 712 O O . ASN A 1 88 ? -1.712 1.470 6.815 1.00 64.25 88 ASN A O 1
ATOM 716 N N . PRO A 1 89 ? -0.686 1.999 8.751 1.00 60.66 89 PRO A N 1
ATOM 717 C CA . PRO A 1 89 ? 0.349 2.801 8.097 1.00 60.66 89 PRO A CA 1
ATOM 718 C C . PRO A 1 89 ? 1.338 1.900 7.342 1.00 60.66 89 PRO A C 1
ATOM 720 O O . PRO A 1 89 ? 2.162 2.376 6.571 1.00 60.66 89 PRO A O 1
ATOM 723 N N . SER A 1 90 ? 1.234 0.583 7.546 1.00 58.97 90 SER A N 1
ATOM 724 C CA . SER A 1 90 ? 1.950 -0.465 6.833 1.00 58.97 90 SER A CA 1
ATOM 725 C C . SER A 1 90 ? 1.177 -0.967 5.613 1.00 58.97 90 SER A C 1
ATOM 727 O O . SER A 1 90 ? 1.512 -2.036 5.099 1.00 58.97 90 SER A O 1
ATOM 729 N N . ARG A 1 91 ? 0.159 -0.231 5.121 1.00 52.94 91 ARG A N 1
ATOM 730 C CA . ARG A 1 91 ? -0.278 -0.364 3.725 1.00 52.94 91 ARG A CA 1
ATOM 731 C C . ARG A 1 91 ? 0.949 -0.140 2.860 1.00 52.94 91 ARG A C 1
ATOM 733 O O . ARG A 1 91 ? 1.338 0.994 2.625 1.00 52.94 91 ARG A O 1
ATOM 740 N N . SER A 1 92 ? 1.555 -1.270 2.505 1.00 55.97 92 SER A N 1
ATOM 741 C CA . SER A 1 92 ? 2.535 -1.504 1.467 1.00 55.97 92 SER A CA 1
ATOM 742 C C . SER A 1 92 ? 3.093 -0.193 0.928 1.00 55.97 92 SER A C 1
ATOM 744 O O . SER A 1 92 ? 2.489 0.438 0.060 1.00 55.97 92 SER A O 1
ATOM 746 N N . SER A 1 93 ? 4.284 0.195 1.388 1.00 56.53 93 SER A N 1
ATOM 747 C CA . SER A 1 93 ? 5.225 0.739 0.420 1.00 56.53 93 SER A CA 1
ATOM 748 C C . SER A 1 93 ? 5.328 -0.355 -0.635 1.00 56.53 93 SER A C 1
ATOM 750 O O . SER A 1 93 ? 6.090 -1.303 -0.455 1.00 56.53 93 SER A O 1
ATOM 752 N N . ALA A 1 94 ? 4.445 -0.310 -1.642 1.00 53.19 94 ALA A N 1
ATOM 753 C CA . ALA A 1 94 ? 4.561 -1.106 -2.841 1.00 53.19 94 ALA A CA 1
ATOM 754 C C . ALA A 1 94 ? 5.981 -0.819 -3.259 1.00 53.19 94 ALA A C 1
ATOM 756 O O . ALA A 1 94 ? 6.327 0.339 -3.502 1.00 53.19 94 ALA A O 1
ATOM 757 N N . ALA A 1 95 ? 6.833 -1.818 -3.086 1.00 56.12 95 ALA A N 1
ATOM 758 C CA . ALA A 1 95 ? 8.241 -1.583 -3.137 1.00 56.12 95 ALA A CA 1
ATOM 759 C C . ALA A 1 95 ? 8.551 -1.308 -4.598 1.00 56.12 95 ALA A C 1
ATOM 761 O O . ALA A 1 95 ? 8.761 -2.219 -5.393 1.00 56.12 95 ALA A O 1
ATOM 762 N N . SER A 1 96 ? 8.522 -0.029 -4.959 1.00 53.34 96 SER A N 1
ATOM 763 C CA . SER A 1 96 ? 9.112 0.496 -6.168 1.00 53.34 96 SER A CA 1
ATOM 764 C C . SER A 1 96 ? 10.614 0.397 -5.951 1.00 53.34 96 SER A C 1
ATOM 766 O O . SER A 1 96 ? 11.312 1.390 -5.749 1.00 53.34 96 SER A O 1
ATOM 768 N N . PHE A 1 97 ? 11.107 -0.838 -5.882 1.00 59.91 97 PHE A N 1
ATOM 769 C CA . PHE A 1 97 ? 12.512 -1.129 -6.004 1.00 59.91 97 PHE A CA 1
ATOM 770 C C . PHE A 1 97 ? 12.849 -0.785 -7.451 1.00 59.91 97 PHE A C 1
ATOM 772 O O . PHE A 1 97 ? 12.694 -1.600 -8.356 1.00 59.91 97 PHE A O 1
ATOM 779 N N . GLN A 1 98 ? 13.218 0.473 -7.680 1.00 62.25 98 GLN A N 1
ATOM 780 C CA . GLN A 1 98 ? 13.857 0.864 -8.921 1.00 62.25 98 GLN A CA 1
ATOM 781 C C . GLN A 1 98 ? 15.234 0.217 -8.902 1.00 62.25 98 GLN A C 1
ATOM 783 O O . GLN A 1 98 ? 16.124 0.614 -8.150 1.00 62.25 98 GLN A O 1
ATOM 788 N N . TRP A 1 99 ? 15.365 -0.858 -9.668 1.00 65.75 99 TRP A N 1
ATOM 789 C CA . TRP A 1 99 ? 16.655 -1.448 -9.944 1.00 65.75 99 TRP A CA 1
ATOM 790 C C . TRP A 1 99 ? 17.316 -0.612 -11.037 1.00 65.75 99 TRP A C 1
ATOM 792 O O . TRP A 1 99 ? 16.903 -0.641 -12.194 1.00 65.75 99 TRP A O 1
ATOM 802 N N . THR A 1 100 ? 18.308 0.181 -10.642 1.00 68.25 100 THR A N 1
ATOM 803 C CA . THR A 1 100 ? 19.137 0.951 -11.569 1.00 68.25 100 THR A CA 1
ATOM 804 C C . THR A 1 100 ? 20.462 0.222 -11.722 1.00 68.25 100 THR A C 1
ATOM 806 O O . THR A 1 100 ? 21.306 0.260 -10.824 1.00 68.25 100 THR A O 1
ATOM 809 N N . GLN A 1 101 ? 20.635 -0.481 -12.839 1.00 67.94 101 GLN A N 1
ATOM 810 C CA . GLN A 1 101 ? 21.902 -1.124 -13.157 1.00 67.94 101 GLN A CA 1
ATOM 811 C C . GLN A 1 101 ? 22.841 -0.126 -13.831 1.00 67.94 101 GLN A C 1
ATOM 813 O O . GLN A 1 101 ? 22.608 0.294 -14.959 1.00 67.94 101 GLN A O 1
ATOM 818 N N . ASN A 1 102 ? 23.923 0.227 -13.139 1.00 73.88 102 ASN A N 1
ATOM 819 C CA . ASN A 1 102 ? 24.912 1.184 -13.643 1.00 73.88 102 ASN A CA 1
ATOM 820 C C . ASN A 1 102 ? 26.041 0.520 -14.450 1.00 73.88 102 ASN A C 1
ATOM 822 O O . ASN A 1 102 ? 26.841 1.223 -15.056 1.00 73.88 102 ASN A O 1
ATOM 826 N N . SER A 1 103 ? 26.152 -0.813 -14.425 1.00 73.50 103 SER A N 1
ATOM 827 C CA . SER A 1 103 ? 27.191 -1.555 -15.146 1.00 73.50 103 SER A CA 1
ATOM 828 C C . SER A 1 103 ? 26.774 -3.002 -15.409 1.00 73.50 103 SER A C 1
ATOM 830 O O . SER A 1 103 ? 26.156 -3.649 -14.558 1.00 73.50 103 SER A O 1
ATOM 832 N N . TRP A 1 104 ? 27.159 -3.507 -16.580 1.00 74.88 104 TRP A N 1
ATOM 833 C CA . TRP A 1 104 ? 26.995 -4.901 -17.005 1.00 74.88 104 TRP A CA 1
ATOM 834 C C . TRP A 1 104 ? 28.319 -5.679 -16.996 1.00 74.88 104 TRP A C 1
ATOM 836 O O . TRP A 1 104 ? 28.369 -6.819 -17.444 1.00 74.88 104 TRP A O 1
ATOM 846 N N . ALA A 1 105 ? 29.393 -5.079 -16.477 1.00 75.25 105 ALA A N 1
ATOM 847 C CA . ALA A 1 105 ? 30.750 -5.612 -16.580 1.00 75.25 105 ALA A CA 1
ATOM 848 C C . ALA A 1 105 ? 31.037 -6.860 -15.725 1.00 75.25 105 ALA A C 1
ATOM 850 O O . ALA A 1 105 ? 32.129 -7.416 -15.827 1.00 75.25 105 ALA A O 1
ATOM 851 N N . ALA A 1 106 ? 30.128 -7.298 -14.846 1.00 74.88 106 ALA A N 1
ATOM 852 C CA . ALA A 1 106 ? 30.406 -8.482 -14.032 1.00 74.88 106 ALA A CA 1
ATOM 853 C C . ALA A 1 106 ? 30.149 -9.787 -14.793 1.00 74.88 106 ALA A C 1
ATOM 855 O O . ALA A 1 106 ? 29.509 -9.814 -15.836 1.00 74.88 106 ALA A O 1
ATOM 856 N N . GLY A 1 107 ? 30.665 -10.894 -14.266 1.00 75.88 107 GLY A N 1
ATOM 857 C CA . GLY A 1 107 ? 30.449 -12.220 -14.841 1.00 75.88 107 GLY A CA 1
ATOM 858 C C . GLY A 1 107 ? 29.065 -12.805 -14.540 1.00 75.88 107 GLY A C 1
ATOM 859 O O . GLY A 1 107 ? 28.343 -12.336 -13.654 1.00 75.88 107 GLY A O 1
ATOM 860 N N . ALA A 1 108 ? 28.738 -13.887 -15.250 1.00 79.38 108 ALA A N 1
ATOM 861 C CA . ALA A 1 108 ? 27.597 -14.738 -14.927 1.00 79.38 108 ALA A CA 1
ATOM 862 C C . ALA A 1 108 ? 27.764 -15.349 -13.524 1.00 79.38 108 ALA A C 1
ATOM 864 O O . ALA A 1 108 ? 28.845 -15.835 -13.183 1.00 79.38 108 ALA A O 1
ATOM 865 N N . GLY A 1 109 ? 26.705 -15.353 -12.712 1.00 79.69 109 GLY A N 1
ATOM 866 C CA . GLY A 1 109 ? 26.738 -15.970 -11.386 1.00 79.69 109 GLY A CA 1
ATOM 867 C C . GLY A 1 109 ? 25.353 -16.284 -10.827 1.00 79.69 109 GLY A C 1
ATOM 868 O O . GLY A 1 109 ? 24.406 -15.534 -11.038 1.00 79.69 109 GLY A O 1
ATOM 869 N N . ALA A 1 110 ? 25.250 -17.391 -10.088 1.00 75.56 110 ALA A N 1
ATOM 870 C CA . ALA A 1 110 ? 23.999 -17.919 -9.527 1.00 75.56 110 ALA A CA 1
ATOM 871 C C . ALA A 1 110 ? 23.746 -17.497 -8.063 1.00 75.56 110 ALA A C 1
ATOM 873 O O . ALA A 1 110 ? 23.045 -18.177 -7.318 1.00 75.56 110 ALA A O 1
ATOM 874 N N . GLU A 1 111 ? 24.363 -16.405 -7.621 1.00 78.75 111 GLU A N 1
ATOM 875 C CA . GLU A 1 111 ? 24.208 -15.908 -6.253 1.00 78.75 111 GLU A CA 1
ATOM 876 C C . GLU A 1 111 ? 22.881 -15.151 -6.079 1.00 78.75 111 GLU A C 1
ATOM 878 O O . GLU A 1 111 ? 22.290 -14.649 -7.036 1.00 78.75 111 GLU A O 1
ATOM 883 N N . SER A 1 112 ? 22.406 -15.049 -4.838 1.00 78.56 112 SER A N 1
ATOM 884 C CA . SER A 1 112 ? 21.217 -14.258 -4.519 1.00 78.56 112 SER A CA 1
ATOM 885 C C . SER A 1 112 ? 21.502 -12.765 -4.679 1.00 78.56 112 SER A C 1
ATOM 887 O O . SER A 1 112 ? 22.439 -12.243 -4.073 1.00 78.56 112 SER A O 1
ATOM 889 N N . ALA A 1 113 ? 20.657 -12.068 -5.442 1.00 73.00 113 ALA A N 1
ATOM 890 C CA . ALA A 1 113 ? 20.790 -10.633 -5.648 1.00 73.00 113 ALA A CA 1
ATOM 891 C C . ALA A 1 113 ? 20.666 -9.853 -4.329 1.00 73.00 113 ALA A C 1
ATOM 893 O O . ALA A 1 113 ? 19.717 -10.032 -3.562 1.00 73.00 113 ALA A O 1
ATOM 894 N N . THR A 1 114 ? 21.621 -8.961 -4.067 1.00 72.56 114 THR A N 1
ATOM 895 C CA . THR A 1 114 ? 21.593 -8.046 -2.920 1.00 72.56 114 THR A CA 1
ATOM 896 C C . THR A 1 114 ? 21.040 -6.680 -3.333 1.00 72.56 114 THR A C 1
ATOM 898 O O . THR A 1 114 ? 21.134 -6.267 -4.486 1.00 72.56 114 THR A O 1
ATOM 901 N N . LYS A 1 115 ? 20.450 -5.946 -2.377 1.00 66.62 115 LYS A N 1
ATOM 902 C CA . LYS A 1 115 ? 19.785 -4.648 -2.624 1.00 66.62 115 LYS A CA 1
ATOM 903 C C . LYS A 1 115 ? 20.711 -3.585 -3.238 1.00 66.62 115 LYS A C 1
ATOM 905 O O . LYS A 1 115 ? 20.236 -2.674 -3.907 1.00 66.62 115 LYS A O 1
ATOM 910 N N . THR A 1 116 ? 22.012 -3.666 -2.985 1.00 71.50 116 THR A N 1
ATOM 911 C CA . THR A 1 116 ? 23.005 -2.673 -3.412 1.00 71.50 116 THR A CA 1
ATOM 912 C C . THR A 1 116 ? 24.279 -3.373 -3.853 1.00 71.50 116 THR A C 1
ATOM 914 O O . THR A 1 116 ? 24.728 -4.297 -3.178 1.00 71.50 116 THR A O 1
ATOM 917 N N . GLY A 1 117 ? 24.885 -2.899 -4.943 1.00 69.06 117 GLY A N 1
ATOM 918 C CA . GLY A 1 117 ? 26.156 -3.439 -5.438 1.00 69.06 117 GLY A CA 1
ATOM 919 C C . GLY A 1 117 ? 26.026 -4.759 -6.197 1.00 69.06 117 GLY A C 1
ATOM 920 O O . GLY A 1 117 ? 27.029 -5.425 -6.431 1.00 69.06 117 GLY A O 1
ATOM 921 N N . TRP A 1 118 ? 24.808 -5.143 -6.588 1.00 74.06 118 TRP A N 1
ATOM 922 C CA . TRP A 1 118 ? 24.609 -6.290 -7.459 1.00 74.06 118 TRP A CA 1
ATOM 923 C C . TRP A 1 118 ? 25.041 -5.954 -8.885 1.00 74.06 118 TRP A C 1
ATOM 925 O O . TRP A 1 118 ? 24.476 -5.062 -9.516 1.00 74.06 118 TRP A O 1
ATOM 935 N N . THR A 1 119 ? 26.047 -6.666 -9.381 1.00 74.44 119 THR A N 1
ATOM 936 C CA . THR A 1 119 ? 26.621 -6.440 -10.715 1.00 74.44 119 THR A CA 1
ATOM 937 C C . THR A 1 119 ? 26.511 -7.659 -11.628 1.00 74.44 119 THR A C 1
ATOM 939 O O . THR A 1 119 ? 26.765 -7.539 -12.823 1.00 74.44 119 THR A O 1
ATOM 942 N N . LYS A 1 120 ? 26.116 -8.821 -11.090 1.00 78.31 120 LYS A N 1
ATOM 943 C CA . LYS A 1 120 ? 26.072 -10.106 -11.801 1.00 78.31 120 LYS A CA 1
ATOM 944 C C . LYS A 1 120 ? 24.763 -10.289 -12.574 1.00 78.31 120 LYS A C 1
ATOM 946 O O . LYS A 1 120 ? 23.711 -9.795 -12.179 1.00 78.31 120 LYS A O 1
ATOM 951 N N . TYR A 1 121 ? 24.811 -11.056 -13.655 1.00 79.00 121 TYR A N 1
ATOM 952 C CA . TYR A 1 121 ? 23.627 -11.517 -14.386 1.00 79.00 121 TYR A CA 1
ATOM 953 C C . TYR A 1 121 ? 23.521 -13.043 -14.312 1.00 79.00 121 TYR A C 1
ATOM 955 O O . TYR A 1 121 ? 24.507 -13.736 -14.062 1.00 79.00 121 TYR A O 1
ATOM 963 N N . ALA A 1 122 ? 22.316 -13.576 -14.523 1.00 81.00 122 ALA A N 1
ATOM 964 C CA . ALA A 1 122 ? 22.074 -15.016 -14.439 1.00 81.00 122 ALA A CA 1
ATOM 965 C C . ALA A 1 122 ? 22.775 -15.790 -15.570 1.00 81.00 122 ALA A C 1
ATOM 967 O O . ALA A 1 122 ? 23.357 -16.845 -15.338 1.00 81.00 122 ALA A O 1
ATOM 968 N N . SER A 1 123 ? 22.726 -15.261 -16.794 1.00 83.44 123 SER A N 1
ATOM 969 C CA . SER A 1 123 ? 23.388 -15.832 -17.970 1.00 83.44 123 SER A CA 1
ATOM 970 C C . SER A 1 123 ? 23.560 -14.778 -19.067 1.00 83.44 123 SER A C 1
ATOM 972 O O . SER A 1 123 ? 22.904 -13.735 -19.031 1.00 83.44 123 SER A O 1
ATOM 974 N N . LYS A 1 124 ? 24.459 -15.051 -20.017 1.00 83.38 124 LYS A N 1
ATOM 975 C CA . LYS A 1 124 ? 24.588 -14.325 -21.284 1.00 83.38 124 LYS A CA 1
ATOM 976 C C . LYS A 1 124 ? 24.863 -15.319 -22.407 1.00 83.38 124 LYS A C 1
ATOM 978 O O . LYS A 1 124 ? 25.466 -16.363 -22.151 1.00 83.38 124 LYS A O 1
ATOM 983 N N . ASP A 1 125 ? 24.510 -14.950 -23.629 1.00 83.94 125 ASP A N 1
ATOM 984 C CA . ASP A 1 125 ? 24.901 -15.716 -24.809 1.00 83.94 125 ASP A CA 1
ATOM 985 C C . ASP A 1 125 ? 26.400 -15.553 -25.109 1.00 83.94 125 ASP A C 1
ATOM 987 O O . ASP A 1 125 ? 27.050 -14.577 -24.712 1.00 83.94 125 ASP A O 1
ATOM 991 N N . GLU A 1 126 ? 26.970 -16.528 -25.818 1.00 83.69 126 GLU A N 1
ATOM 992 C CA . GLU A 1 126 ? 28.401 -16.561 -26.148 1.00 83.69 126 GLU A CA 1
ATOM 993 C C . GLU A 1 126 ? 28.820 -15.355 -27.001 1.00 83.69 126 GLU A C 1
ATOM 995 O O . GLU A 1 126 ? 29.851 -14.738 -26.742 1.00 83.69 126 GLU A O 1
ATOM 1000 N N . ASN A 1 127 ? 27.946 -14.942 -27.920 1.00 84.62 127 ASN A N 1
ATOM 1001 C CA . ASN A 1 127 ? 28.162 -13.813 -28.822 1.00 84.62 127 ASN A CA 1
ATOM 1002 C C . ASN A 1 127 ? 27.881 -12.450 -28.177 1.00 84.62 127 ASN A C 1
ATOM 1004 O O . ASN A 1 127 ? 27.982 -11.433 -28.850 1.00 84.62 127 ASN A O 1
ATOM 1008 N N . ILE A 1 128 ? 27.502 -12.387 -26.900 1.00 83.31 128 ILE A N 1
ATOM 1009 C CA . ILE A 1 128 ? 27.252 -11.117 -26.213 1.00 83.31 128 ILE A CA 1
ATOM 1010 C C . ILE A 1 128 ? 28.456 -10.789 -25.336 1.00 83.31 128 ILE A C 1
ATOM 1012 O O . ILE A 1 128 ? 28.815 -11.552 -24.439 1.00 83.31 128 ILE A O 1
ATOM 1016 N N . THR A 1 129 ? 29.067 -9.631 -25.556 1.00 83.88 129 THR A N 1
ATOM 1017 C CA . THR A 1 129 ? 30.107 -9.080 -24.689 1.00 83.88 129 THR A CA 1
ATOM 1018 C C . THR A 1 129 ? 29.494 -7.988 -23.823 1.00 83.88 129 THR A C 1
ATOM 1020 O O . THR A 1 129 ? 28.963 -7.002 -24.323 1.00 83.88 129 THR A O 1
ATOM 1023 N N . ALA A 1 130 ? 29.553 -8.169 -22.506 1.00 81.25 130 ALA A N 1
ATOM 1024 C CA . ALA A 1 130 ? 29.111 -7.176 -21.537 1.00 81.25 130 ALA A CA 1
ATOM 1025 C C . ALA A 1 130 ? 30.346 -6.523 -20.901 1.00 81.25 130 ALA A C 1
ATOM 1027 O O . ALA A 1 130 ? 31.180 -7.212 -20.315 1.00 81.25 130 ALA A O 1
ATOM 1028 N N . ALA A 1 131 ? 30.483 -5.209 -21.056 1.00 77.00 131 ALA A N 1
ATOM 1029 C CA . ALA A 1 131 ? 31.604 -4.415 -20.561 1.00 77.00 131 ALA A CA 1
ATOM 1030 C C . ALA A 1 131 ? 31.097 -3.191 -19.782 1.00 77.00 131 ALA A C 1
ATOM 1032 O O . ALA A 1 131 ? 29.900 -2.900 -19.765 1.00 77.00 131 ALA A O 1
ATOM 1033 N N . GLU A 1 132 ? 32.004 -2.441 -19.146 1.00 72.62 132 GLU A N 1
ATOM 1034 C CA . GLU A 1 132 ? 31.641 -1.202 -18.432 1.00 72.62 132 GLU A CA 1
ATOM 1035 C C . GLU A 1 132 ? 30.953 -0.182 -19.343 1.00 72.62 132 GLU A C 1
ATOM 1037 O O . GLU A 1 132 ? 30.030 0.501 -18.910 1.00 72.62 132 GLU A O 1
ATOM 1042 N N . ALA A 1 133 ? 31.367 -0.117 -20.610 1.00 69.75 133 ALA A N 1
ATOM 1043 C CA . ALA A 1 133 ? 30.823 0.815 -21.591 1.00 69.75 133 ALA A CA 1
ATOM 1044 C C . ALA A 1 133 ? 29.480 0.369 -22.204 1.00 69.75 133 ALA A C 1
ATOM 1046 O O . ALA A 1 133 ? 28.862 1.152 -22.921 1.00 69.75 133 ALA A O 1
ATOM 1047 N N . GLY A 1 134 ? 29.021 -0.864 -21.948 1.00 74.00 134 GLY A N 1
ATOM 1048 C CA . GLY A 1 134 ? 27.746 -1.367 -22.463 1.00 74.00 134 GLY A CA 1
ATOM 1049 C C . GLY A 1 134 ? 27.769 -2.829 -22.907 1.00 74.00 134 GLY A C 1
ATOM 1050 O O . GLY A 1 134 ? 28.661 -3.602 -22.560 1.00 74.00 134 GLY A O 1
ATOM 1051 N N . ILE A 1 135 ? 26.743 -3.199 -23.671 1.00 80.81 135 ILE A N 1
ATOM 1052 C CA . ILE A 1 135 ? 26.550 -4.539 -24.227 1.00 80.81 135 ILE A CA 1
ATOM 1053 C C . ILE A 1 135 ? 26.839 -4.467 -25.727 1.00 80.81 135 ILE A C 1
ATOM 1055 O O . ILE A 1 135 ? 26.244 -3.652 -26.429 1.00 80.81 135 ILE A O 1
ATOM 1059 N N . SER A 1 136 ? 27.735 -5.314 -26.222 1.00 82.62 136 SER A N 1
ATOM 1060 C CA . 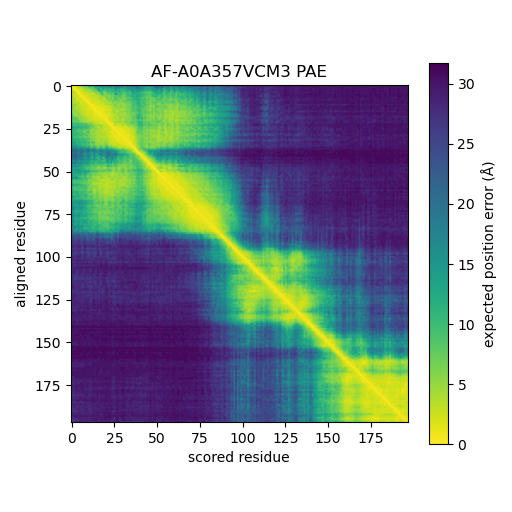SER A 1 136 ? 28.040 -5.452 -27.644 1.00 82.62 136 SER A CA 1
ATOM 1061 C C . SER A 1 136 ? 27.796 -6.880 -28.120 1.00 82.62 136 SER A C 1
ATOM 1063 O O . SER A 1 136 ? 27.912 -7.843 -27.363 1.00 82.62 136 SER A O 1
ATOM 1065 N N . LEU A 1 137 ? 27.434 -7.017 -29.394 1.00 82.75 137 LEU A N 1
ATOM 1066 C CA . LEU A 1 137 ? 27.331 -8.307 -30.061 1.00 82.75 137 LEU A CA 1
ATOM 1067 C C . LEU A 1 137 ? 28.655 -8.586 -30.777 1.00 82.75 137 LEU A C 1
ATOM 1069 O O . LEU A 1 137 ? 29.051 -7.860 -31.686 1.00 82.75 137 LEU A O 1
ATOM 1073 N N . THR A 1 138 ? 29.347 -9.637 -30.366 1.00 79.81 138 THR A N 1
ATOM 1074 C CA . THR A 1 138 ? 30.518 -10.173 -31.050 1.00 79.81 138 THR A CA 1
ATOM 1075 C C . THR A 1 138 ? 30.040 -11.147 -32.119 1.00 79.81 138 THR A C 1
ATOM 1077 O O . THR A 1 138 ? 29.540 -12.226 -31.808 1.00 79.81 138 THR A O 1
ATOM 1080 N N . LEU A 1 139 ? 30.171 -10.771 -33.392 1.00 74.00 139 LEU A N 1
ATOM 1081 C CA . LEU A 1 139 ? 29.872 -11.686 -34.489 1.00 74.00 139 LEU A CA 1
ATOM 1082 C C . LEU A 1 139 ? 31.041 -12.677 -34.676 1.00 74.00 139 LEU A C 1
ATOM 1084 O O . LEU A 1 139 ? 32.191 -12.239 -34.741 1.00 74.00 139 LEU A O 1
ATOM 1088 N N . PRO A 1 140 ? 30.777 -13.994 -34.800 1.00 67.88 140 PRO A N 1
ATOM 1089 C CA . PRO A 1 140 ? 31.816 -15.029 -34.919 1.00 67.88 140 PRO A CA 1
ATOM 1090 C C . PRO A 1 140 ? 32.603 -14.968 -36.239 1.00 67.88 140 PRO A C 1
ATOM 1092 O O . PRO A 1 140 ? 33.687 -15.532 -36.356 1.00 67.88 140 PRO A O 1
ATOM 1095 N N . THR A 1 141 ? 32.080 -14.253 -37.232 1.00 72.81 141 THR A N 1
ATOM 1096 C CA . THR A 1 141 ? 32.761 -13.920 -38.487 1.00 72.81 141 THR A CA 1
ATOM 1097 C C . THR A 1 141 ? 32.601 -12.425 -38.734 1.00 72.81 141 THR A C 1
ATOM 1099 O O . THR A 1 141 ? 31.478 -11.941 -38.562 1.00 72.81 141 THR A O 1
ATOM 1102 N N . PRO A 1 142 ? 33.652 -11.695 -39.159 1.00 61.09 142 PRO A N 1
ATOM 1103 C CA . PRO A 1 142 ? 33.519 -10.298 -39.551 1.00 61.09 142 PRO A CA 1
ATOM 1104 C C . PRO A 1 142 ? 32.556 -10.216 -40.735 1.00 61.09 142 PRO A C 1
ATOM 1106 O O . PRO A 1 142 ? 32.906 -10.506 -41.876 1.00 61.09 142 PRO A O 1
ATOM 1109 N N . GLN A 1 143 ? 31.306 -9.881 -40.442 1.00 59.44 143 GLN A N 1
ATOM 1110 C CA . GLN A 1 143 ? 30.344 -9.486 -41.452 1.00 59.44 143 GLN A CA 1
ATOM 1111 C C . GLN A 1 143 ? 30.637 -8.024 -41.761 1.00 59.44 143 GLN A C 1
ATOM 1113 O O . GLN A 1 143 ? 30.814 -7.221 -40.842 1.00 59.44 143 GLN A O 1
ATOM 1118 N N . SER A 1 144 ? 30.698 -7.667 -43.042 1.00 61.12 144 SER A N 1
ATOM 1119 C CA . SER A 1 144 ? 30.601 -6.266 -43.422 1.00 61.12 144 SER A CA 1
ATOM 1120 C C . SER A 1 144 ? 29.184 -5.818 -43.082 1.00 61.12 144 SER A C 1
ATOM 1122 O O . SER A 1 144 ? 28.262 -5.976 -43.882 1.00 61.12 144 SER A O 1
ATOM 1124 N N . VAL A 1 145 ? 28.995 -5.306 -41.871 1.00 55.75 145 VAL A N 1
ATOM 1125 C CA . VAL A 1 145 ? 27.839 -4.473 -41.572 1.00 55.75 145 VAL A CA 1
ATOM 1126 C C . VAL A 1 145 ? 28.094 -3.185 -42.343 1.00 55.75 145 VAL A C 1
ATOM 1128 O O . VAL A 1 145 ? 28.763 -2.278 -41.859 1.00 55.75 145 VAL A O 1
ATOM 1131 N N . ALA A 1 146 ? 27.680 -3.162 -43.609 1.00 64.50 146 ALA A N 1
ATOM 1132 C CA . ALA A 1 146 ? 27.489 -1.903 -44.293 1.00 64.50 146 ALA A CA 1
ATOM 1133 C C . ALA A 1 146 ? 26.304 -1.262 -43.577 1.00 64.50 146 ALA A C 1
ATOM 1135 O O . ALA A 1 146 ? 25.175 -1.733 -43.697 1.00 64.50 146 ALA A O 1
ATOM 1136 N N . GLU A 1 147 ? 26.583 -0.275 -42.731 1.00 63.28 147 GLU A N 1
ATOM 1137 C CA . GLU A 1 147 ? 25.531 0.608 -42.258 1.00 63.28 147 GLU A CA 1
ATOM 1138 C C . GLU A 1 147 ? 24.897 1.222 -43.502 1.00 63.28 147 GLU A C 1
ATOM 1140 O O . GLU A 1 147 ? 25.607 1.787 -44.339 1.00 63.28 147 GLU A O 1
ATOM 1145 N N . ASN A 1 148 ? 23.586 1.043 -43.659 1.00 64.69 148 ASN A N 1
ATOM 1146 C CA . ASN A 1 148 ? 22.874 1.674 -44.756 1.00 64.69 148 ASN A CA 1
ATOM 1147 C C . ASN A 1 148 ? 23.113 3.184 -44.652 1.00 64.69 148 ASN A C 1
ATOM 1149 O O . ASN A 1 148 ? 22.827 3.794 -43.619 1.00 64.69 148 ASN A O 1
ATOM 1153 N N . ALA A 1 149 ? 23.660 3.776 -45.705 1.00 63.94 149 ALA A N 1
ATOM 1154 C CA . ALA A 1 149 ? 23.802 5.214 -45.797 1.00 63.94 149 ALA A CA 1
ATOM 1155 C C . ALA A 1 149 ? 22.426 5.835 -46.063 1.00 63.94 149 ALA A C 1
ATOM 1157 O O . ALA A 1 149 ? 21.542 5.194 -46.628 1.00 63.94 149 ALA A O 1
ATOM 1158 N N . ASP A 1 150 ? 22.254 7.122 -45.759 1.00 60.16 150 ASP A N 1
ATOM 1159 C CA . ASP A 1 150 ? 21.036 7.865 -46.126 1.00 60.16 150 ASP A CA 1
ATOM 1160 C C . ASP A 1 150 ? 20.688 7.718 -47.618 1.00 60.16 150 ASP A C 1
ATOM 1162 O O . ASP A 1 150 ? 19.513 7.698 -47.989 1.00 60.16 150 ASP A O 1
ATOM 1166 N N . ALA A 1 151 ? 21.709 7.551 -48.466 1.00 65.56 151 ALA A N 1
ATOM 1167 C CA . ALA A 1 151 ? 21.560 7.304 -49.894 1.00 65.56 151 ALA A CA 1
ATOM 1168 C C . ALA A 1 151 ? 20.753 6.030 -50.210 1.00 65.56 151 ALA A C 1
ATOM 1170 O O . ALA A 1 151 ? 20.005 6.019 -51.187 1.00 65.56 151 ALA A O 1
ATOM 1171 N N . ASP A 1 152 ? 20.834 5.005 -49.355 1.00 64.62 152 ASP A N 1
ATOM 1172 C CA . ASP A 1 152 ? 20.106 3.737 -49.494 1.00 64.62 152 ASP A CA 1
ATOM 1173 C C . ASP A 1 152 ? 18.601 3.893 -49.214 1.00 64.62 152 ASP A C 1
ATOM 1175 O O . ASP A 1 152 ? 17.806 3.016 -49.544 1.00 64.62 152 ASP A O 1
ATOM 1179 N N . PHE A 1 153 ? 18.189 5.033 -48.649 1.00 62.91 153 PHE A N 1
ATOM 1180 C CA . PHE A 1 153 ? 16.788 5.409 -48.447 1.00 62.91 153 PHE A CA 1
ATOM 1181 C C . PHE A 1 153 ? 16.328 6.533 -49.390 1.00 62.91 153 PHE A C 1
ATOM 1183 O O . PHE A 1 153 ? 15.163 6.934 -49.355 1.00 62.91 153 PHE A O 1
ATOM 1190 N N . THR A 1 154 ? 17.200 7.047 -50.263 1.00 58.06 154 THR A N 1
ATOM 1191 C CA . THR A 1 154 ? 16.847 8.061 -51.268 1.00 58.06 154 THR A CA 1
ATOM 1192 C C . THR A 1 154 ? 16.750 7.437 -52.661 1.00 58.06 154 THR A C 1
ATOM 1194 O O . THR A 1 154 ? 17.731 6.934 -53.194 1.00 58.06 154 THR A O 1
ATOM 1197 N N . GLY A 1 155 ? 15.568 7.477 -53.285 1.00 60.84 155 GLY A N 1
ATOM 1198 C CA . GLY A 1 155 ? 15.360 7.009 -54.662 1.00 60.84 155 GLY A CA 1
ATOM 1199 C C . GLY A 1 155 ? 14.040 6.263 -54.864 1.00 60.84 155 GLY A C 1
ATOM 1200 O O . GLY A 1 155 ? 13.147 6.323 -54.025 1.00 60.84 155 GLY A O 1
ATOM 1201 N N . ALA A 1 156 ? 13.927 5.516 -55.969 1.00 53.47 156 ALA A N 1
ATOM 1202 C CA . ALA A 1 156 ? 12.742 4.729 -56.355 1.00 53.47 156 ALA A CA 1
ATOM 1203 C C . ALA A 1 156 ? 12.382 3.575 -55.386 1.00 53.47 156 ALA A C 1
ATOM 1205 O O . ALA A 1 156 ? 11.487 2.785 -55.673 1.00 53.47 156 ALA A O 1
ATOM 1206 N N . GLN A 1 157 ? 13.090 3.462 -54.260 1.00 55.31 157 GLN A N 1
ATOM 1207 C CA . GLN A 1 157 ? 12.881 2.454 -53.223 1.00 55.31 157 GLN A CA 1
ATOM 1208 C C . GLN A 1 157 ? 11.973 2.933 -52.080 1.00 55.31 157 GLN A C 1
ATOM 1210 O O . GLN A 1 157 ? 11.620 2.133 -51.214 1.00 55.31 157 GLN A O 1
ATOM 1215 N N . THR A 1 158 ? 11.529 4.197 -52.069 1.00 58.22 158 THR A N 1
ATOM 1216 C CA . THR A 1 158 ? 10.402 4.587 -51.214 1.00 58.22 158 THR A CA 1
ATOM 1217 C C . THR A 1 158 ? 9.140 3.946 -51.775 1.00 58.22 158 THR A C 1
ATOM 1219 O O . THR A 1 158 ? 8.613 4.402 -52.790 1.00 58.22 158 THR A O 1
ATOM 1222 N N . GLY A 1 159 ? 8.686 2.864 -51.142 1.00 61.56 159 GLY A N 1
ATOM 1223 C CA . GLY A 1 159 ? 7.419 2.216 -51.477 1.00 61.56 159 GLY A CA 1
ATOM 1224 C C . GLY A 1 159 ? 6.243 3.201 -51.482 1.00 61.56 159 GLY A C 1
ATOM 1225 O O . GLY A 1 159 ? 6.325 4.302 -50.924 1.00 61.56 159 GLY A O 1
ATOM 1226 N N . ASP A 1 160 ? 5.138 2.802 -52.113 1.00 64.31 160 ASP A N 1
ATOM 1227 C CA . ASP A 1 160 ? 3.936 3.630 -52.209 1.00 64.31 160 ASP A CA 1
ATOM 1228 C C . ASP A 1 160 ? 3.474 4.086 -50.817 1.00 64.31 160 ASP A C 1
ATOM 1230 O O . ASP A 1 160 ? 3.081 3.284 -49.972 1.00 64.31 160 ASP A O 1
ATOM 1234 N N . GLY A 1 161 ? 3.555 5.397 -50.572 1.00 74.31 161 GLY A N 1
ATOM 1235 C CA . GLY A 1 161 ? 3.123 6.022 -49.319 1.00 74.31 161 GLY A CA 1
ATOM 1236 C C . GLY A 1 161 ? 4.217 6.696 -48.493 1.00 74.31 161 GLY A C 1
ATOM 1237 O O . GLY A 1 161 ? 3.875 7.325 -47.495 1.00 74.31 161 GLY A O 1
ATOM 1238 N N . PHE A 1 162 ? 5.490 6.649 -48.900 1.00 81.19 162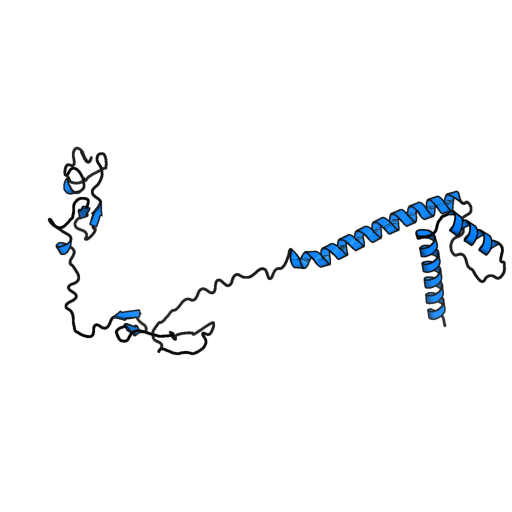 PHE A N 1
ATOM 1239 C CA . PHE A 1 162 ? 6.584 7.310 -48.174 1.00 81.19 162 PHE A CA 1
ATOM 1240 C C . PHE A 1 162 ? 7.392 8.279 -49.051 1.00 81.19 162 PHE A C 1
ATOM 1242 O O . PHE A 1 162 ? 7.411 8.156 -50.276 1.00 81.19 162 PHE A O 1
ATOM 1249 N N . TYR A 1 163 ? 8.040 9.261 -48.423 1.00 81.06 163 TYR A N 1
ATOM 1250 C CA . TYR A 1 163 ? 9.001 10.182 -49.035 1.00 81.06 163 TYR A CA 1
ATOM 1251 C C . TYR A 1 163 ? 10.152 10.469 -48.061 1.00 81.06 163 TYR A C 1
ATOM 1253 O O . TYR A 1 163 ? 9.997 10.304 -46.851 1.00 81.06 163 TYR A O 1
ATOM 1261 N N . THR A 1 164 ? 11.303 10.911 -48.565 1.00 80.12 164 THR A N 1
ATOM 1262 C CA . THR A 1 164 ? 12.422 11.365 -47.728 1.00 80.12 164 THR A CA 1
ATOM 1263 C C . THR A 1 164 ? 12.634 12.868 -47.865 1.00 80.12 164 THR A C 1
ATOM 1265 O O . THR A 1 164 ? 12.414 13.448 -48.927 1.00 80.12 164 THR A O 1
ATOM 1268 N N . ASN A 1 165 ? 13.050 13.524 -46.780 1.00 77.25 165 ASN A N 1
ATOM 1269 C CA . ASN A 1 165 ? 13.345 14.965 -46.759 1.00 77.25 165 ASN A CA 1
ATOM 1270 C C . ASN A 1 165 ? 14.828 15.289 -47.032 1.00 77.25 165 ASN A C 1
ATOM 1272 O O . ASN A 1 165 ? 15.263 16.413 -46.791 1.00 77.25 165 ASN A O 1
ATOM 1276 N N . GLY A 1 166 ? 15.621 14.305 -47.473 1.00 72.25 166 GLY A N 1
ATOM 1277 C CA . GLY A 1 166 ? 17.065 14.451 -47.682 1.00 72.25 166 GLY A CA 1
ATOM 1278 C C . GLY A 1 166 ? 17.907 14.513 -46.400 1.00 72.25 166 GLY A C 1
ATOM 1279 O O . GLY A 1 166 ? 19.101 14.766 -46.491 1.00 72.25 166 GLY A O 1
ATOM 1280 N N . SER A 1 167 ? 17.312 14.290 -45.221 1.00 73.44 167 SER A N 1
ATOM 1281 C CA . SER A 1 167 ? 18.003 14.240 -43.916 1.00 73.44 167 SER A CA 1
ATOM 1282 C C . SER A 1 167 ? 17.983 12.836 -43.290 1.00 73.44 167 SER A C 1
ATOM 1284 O O . SER A 1 167 ? 17.894 12.709 -42.071 1.00 73.44 167 SER A O 1
ATOM 1286 N N . GLY A 1 168 ? 17.928 11.785 -44.115 1.00 64.75 168 GLY A N 1
ATOM 1287 C CA . GLY A 1 168 ? 17.870 10.395 -43.638 1.00 64.75 168 GLY A CA 1
ATOM 1288 C C . GLY A 1 168 ? 16.544 9.979 -42.987 1.00 64.75 168 GLY A C 1
ATOM 1289 O O . GLY A 1 168 ? 16.423 8.876 -42.462 1.00 64.75 168 GLY A O 1
ATOM 1290 N N . GLN A 1 169 ? 15.520 10.840 -43.007 1.00 71.81 169 GLN A N 1
ATOM 1291 C CA . GLN A 1 169 ? 14.215 10.546 -42.414 1.00 71.81 169 GLN A CA 1
ATOM 1292 C C . GLN A 1 169 ? 13.229 10.042 -43.469 1.00 71.81 169 GLN A C 1
ATOM 1294 O O . GLN A 1 169 ? 12.960 10.729 -44.457 1.00 71.81 169 GLN A O 1
ATOM 1299 N N . LEU A 1 170 ? 12.647 8.866 -43.219 1.00 78.75 170 LEU A N 1
ATOM 1300 C CA . LEU A 1 170 ? 11.519 8.332 -43.978 1.00 78.75 170 LEU A CA 1
ATOM 1301 C C . LEU A 1 170 ? 10.205 8.843 -43.371 1.00 78.75 170 LEU A C 1
ATOM 1303 O O . LEU A 1 170 ? 9.889 8.563 -42.215 1.00 78.75 170 LEU A O 1
ATOM 1307 N N . LEU A 1 171 ? 9.443 9.603 -44.152 1.00 81.88 171 LEU A N 1
ATOM 1308 C CA . LEU A 1 171 ? 8.189 10.238 -43.748 1.00 81.88 171 LEU A CA 1
ATOM 1309 C C . LEU A 1 171 ? 7.029 9.669 -44.568 1.00 81.88 171 LEU A C 1
ATOM 1311 O O . LEU A 1 171 ? 7.205 9.291 -45.725 1.00 81.88 171 LEU A O 1
ATOM 1315 N N . LEU A 1 172 ? 5.826 9.629 -43.994 1.00 87.50 172 LEU A N 1
ATOM 1316 C CA . LEU A 1 172 ? 4.626 9.278 -44.756 1.00 87.50 172 LEU A CA 1
ATOM 1317 C C . LEU A 1 172 ? 4.238 10.416 -45.698 1.00 87.50 172 LEU A C 1
ATOM 1319 O O . LEU A 1 172 ? 4.215 11.581 -45.296 1.00 87.50 172 LEU A O 1
ATOM 1323 N N . LYS A 1 173 ? 3.870 10.067 -46.933 1.00 87.75 173 LYS A N 1
ATOM 1324 C CA . LYS A 1 173 ? 3.280 11.004 -47.888 1.00 87.75 173 LYS A CA 1
ATOM 1325 C C . LYS A 1 173 ? 2.014 11.614 -47.299 1.00 87.75 173 LYS A C 1
ATOM 1327 O O . LYS A 1 173 ? 1.170 10.938 -46.711 1.00 87.75 173 LYS A O 1
ATOM 1332 N N . LYS A 1 174 ? 1.893 12.920 -47.473 1.00 88.81 174 LYS A N 1
ATOM 1333 C CA . LYS A 1 174 ? 0.825 13.735 -46.919 1.00 88.81 174 LYS A CA 1
ATOM 1334 C C . LYS A 1 174 ? -0.471 13.546 -47.725 1.00 88.81 174 LYS A C 1
ATOM 1336 O O . LYS A 1 174 ? -0.408 13.407 -48.953 1.00 88.81 174 LYS A O 1
ATOM 1341 N N . PRO A 1 175 ? -1.642 13.541 -47.064 1.00 89.81 175 PRO A N 1
ATOM 1342 C CA . PRO A 1 175 ? -2.933 13.434 -47.739 1.00 89.81 175 PRO A CA 1
ATOM 1343 C C . PRO A 1 175 ? -3.283 14.720 -48.505 1.00 89.81 175 PRO A C 1
ATOM 1345 O O . PRO A 1 175 ? -2.722 15.786 -48.247 1.00 89.81 175 PRO A O 1
ATOM 1348 N N . THR A 1 176 ? -4.248 14.636 -49.423 1.00 89.38 176 THR A N 1
ATOM 1349 C CA . THR A 1 176 ? -4.795 15.802 -50.137 1.00 89.38 176 THR A CA 1
ATOM 1350 C C . THR A 1 176 ? -5.287 16.866 -49.147 1.00 89.38 176 THR A C 1
ATOM 1352 O O . THR A 1 176 ? -5.945 16.552 -48.156 1.00 89.38 176 THR A O 1
ATOM 1355 N N . GLY A 1 177 ? -4.948 18.130 -49.400 1.00 86.62 177 GLY A N 1
ATOM 1356 C CA . GLY A 1 177 ? -5.246 19.274 -48.534 1.00 86.62 177 GLY A CA 1
ATOM 1357 C C . GLY A 1 177 ? -4.211 19.546 -47.437 1.00 86.62 177 GLY A C 1
ATOM 1358 O O . GLY A 1 177 ? -4.326 20.552 -46.741 1.00 86.62 177 GLY A O 1
ATOM 1359 N N . ALA A 1 178 ? -3.193 18.697 -47.274 1.00 89.38 178 ALA A N 1
ATOM 1360 C CA . ALA A 1 178 ? -2.080 18.969 -46.368 1.00 89.38 178 ALA A CA 1
ATOM 1361 C C . ALA A 1 178 ? -1.064 19.939 -46.987 1.00 89.38 178 ALA A C 1
ATOM 1363 O O . ALA A 1 178 ? -0.907 19.996 -48.206 1.00 89.38 178 ALA A O 1
ATOM 1364 N N . THR A 1 179 ? -0.339 20.676 -46.143 1.00 92.12 179 THR A N 1
ATOM 1365 C CA . THR A 1 179 ? 0.685 21.618 -46.602 1.00 92.12 179 THR A CA 1
ATOM 1366 C C . THR A 1 179 ? 1.934 20.900 -47.108 1.00 92.12 179 THR A C 1
ATOM 1368 O O . THR A 1 179 ? 2.456 19.996 -46.450 1.00 92.12 179 THR A O 1
ATOM 1371 N N . CYS A 1 180 ? 2.453 21.317 -48.260 1.00 91.25 180 CYS A N 1
ATOM 1372 C CA . CYS A 1 180 ? 3.609 20.702 -48.913 1.00 91.25 180 CYS A CA 1
ATOM 1373 C C . CYS A 1 180 ? 4.626 21.737 -49.401 1.00 91.25 180 CYS A C 1
ATOM 1375 O O . CYS A 1 180 ? 4.266 22.854 -49.777 1.00 91.25 180 CYS A O 1
ATOM 1377 N N . GLY A 1 181 ? 5.903 21.344 -49.383 1.00 88.25 181 GLY A N 1
ATOM 1378 C CA . GLY A 1 181 ? 6.997 22.092 -50.006 1.00 88.25 181 GLY A CA 1
ATOM 1379 C C . GLY A 1 181 ? 7.244 21.677 -51.458 1.00 88.25 181 GLY A C 1
ATOM 1380 O O . GLY A 1 181 ? 7.499 22.526 -52.309 1.00 88.25 181 GLY A O 1
ATOM 1381 N N . VAL A 1 182 ? 7.131 20.377 -51.756 1.00 87.81 182 VAL A N 1
ATOM 1382 C CA . VAL A 1 182 ? 7.324 19.791 -53.094 1.00 87.81 182 VAL A CA 1
ATOM 1383 C C . VAL A 1 182 ? 6.344 18.640 -53.352 1.00 87.81 182 VAL A C 1
ATOM 1385 O O . VAL A 1 182 ? 5.839 18.022 -52.417 1.00 87.81 182 VAL A O 1
ATOM 1388 N N . GLY A 1 183 ? 6.081 18.319 -54.626 1.00 85.50 183 GLY A N 1
ATOM 1389 C CA . GLY A 1 183 ? 5.105 17.286 -55.022 1.00 85.50 183 GLY A CA 1
ATOM 1390 C C . GLY A 1 183 ? 5.404 15.883 -54.484 1.00 85.50 183 GLY A C 1
ATOM 1391 O O . GLY A 1 183 ? 4.481 15.140 -54.161 1.00 85.50 183 GLY A O 1
ATOM 1392 N N . GLY A 1 184 ? 6.685 15.549 -54.291 1.00 85.75 184 GLY A N 1
ATOM 1393 C CA . GLY A 1 184 ? 7.106 14.265 -53.721 1.00 85.75 184 GLY A CA 1
ATOM 1394 C C . GLY A 1 184 ? 6.620 14.017 -52.287 1.00 85.75 184 GLY A C 1
ATOM 1395 O O . GLY A 1 184 ? 6.520 12.864 -51.879 1.00 85.75 184 GLY A O 1
ATOM 1396 N N . GLU A 1 185 ? 6.262 15.072 -51.546 1.00 88.31 185 GLU A N 1
ATOM 1397 C CA . GLU A 1 185 ? 5.700 14.959 -50.195 1.00 88.31 185 GLU A CA 1
ATOM 1398 C C . GLU A 1 185 ? 4.237 14.502 -50.198 1.00 88.31 185 GLU A C 1
ATOM 1400 O O . GLU A 1 185 ? 3.728 14.094 -49.159 1.00 88.31 185 GLU A O 1
ATOM 1405 N N . CYS A 1 186 ? 3.543 14.592 -51.334 1.00 87.44 186 CYS A N 1
ATOM 1406 C CA . CYS A 1 186 ? 2.107 14.362 -51.443 1.00 87.44 186 CYS A CA 1
ATOM 1407 C C . CYS A 1 186 ? 1.796 12.953 -51.947 1.00 87.44 186 CYS A C 1
ATOM 1409 O O . CYS A 1 186 ? 2.457 12.440 -52.851 1.00 87.44 186 CYS A O 1
ATOM 1411 N N . ALA A 1 187 ? 0.731 12.344 -51.418 1.00 86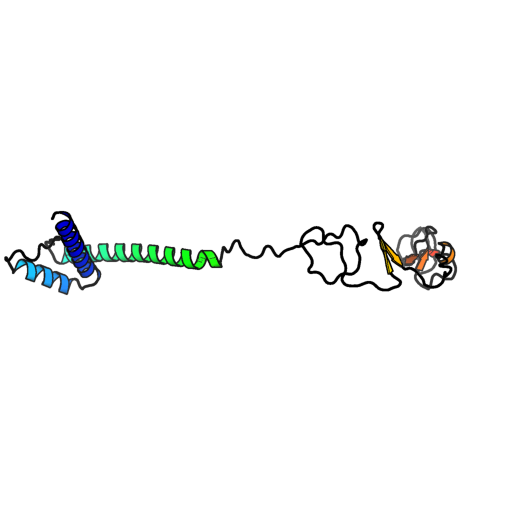.62 187 ALA A N 1
ATOM 1412 C CA . ALA A 1 187 ? 0.237 11.052 -51.896 1.00 86.62 187 ALA A CA 1
ATOM 1413 C C . ALA A 1 187 ? -0.149 11.100 -53.385 1.00 86.62 187 ALA A C 1
ATOM 1415 O O . ALA A 1 187 ? 0.099 10.146 -54.117 1.00 86.62 187 ALA A O 1
ATOM 1416 N N . SER A 1 188 ? -0.675 12.239 -53.838 1.00 84.50 188 SER A N 1
ATOM 1417 C CA . SER A 1 188 ? -1.022 12.513 -55.234 1.00 84.50 188 SER A CA 1
ATOM 1418 C C . SER A 1 188 ? 0.178 12.814 -56.141 1.00 84.50 188 SER A C 1
ATOM 1420 O O . SER A 1 188 ? 0.028 12.849 -57.358 1.00 84.50 188 SER A O 1
ATOM 1422 N N . GLY A 1 189 ? 1.369 13.043 -55.577 1.00 85.12 189 GLY A N 1
ATOM 1423 C CA . GLY A 1 189 ? 2.566 13.453 -56.320 1.00 85.12 189 GLY A CA 1
ATOM 1424 C C . GLY A 1 189 ? 2.586 14.928 -56.739 1.00 85.12 189 GLY A C 1
ATOM 1425 O O . GLY A 1 189 ? 3.569 15.382 -57.327 1.00 85.12 189 GLY A O 1
ATOM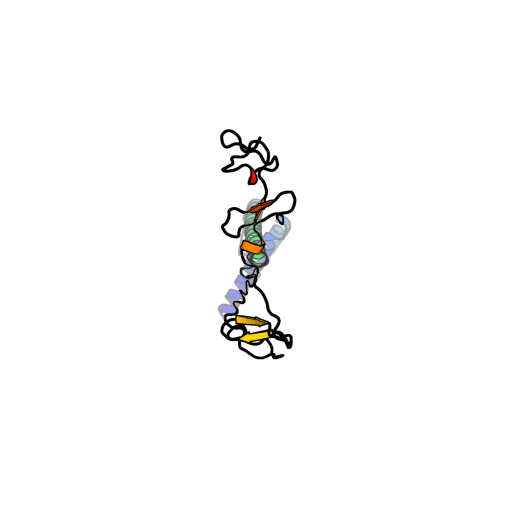 1426 N N . THR A 1 190 ? 1.539 15.692 -56.420 1.00 88.50 190 THR A N 1
ATOM 1427 C CA . THR A 1 190 ? 1.373 17.091 -56.830 1.00 88.50 190 THR A CA 1
ATOM 1428 C C . THR A 1 190 ? 1.192 18.022 -55.640 1.00 88.50 190 THR A C 1
ATOM 1430 O O . THR A 1 190 ? 0.382 17.777 -54.749 1.00 88.50 190 THR A O 1
ATOM 1433 N N . CYS A 1 191 ? 1.951 19.121 -55.649 1.00 91.94 191 CYS A N 1
ATOM 1434 C CA . CYS A 1 191 ? 1.884 20.190 -54.660 1.00 91.94 191 CYS A CA 1
ATOM 1435 C C . CYS A 1 191 ? 1.563 21.507 -55.378 1.00 91.94 191 CYS A C 1
ATOM 1437 O O . CYS A 1 191 ? 2.414 22.044 -56.089 1.00 91.94 191 CYS A O 1
ATOM 1439 N N . THR A 1 192 ? 0.342 22.016 -55.211 1.00 94.12 192 THR A N 1
ATOM 1440 C CA . THR A 1 192 ? -0.136 23.244 -55.861 1.00 94.12 192 THR A CA 1
ATOM 1441 C C . THR A 1 192 ? -0.455 24.283 -54.800 1.00 94.12 192 THR A C 1
ATOM 1443 O O . THR A 1 192 ? -1.210 24.004 -53.874 1.00 94.12 192 THR A O 1
ATOM 1446 N N . SER A 1 193 ? 0.105 25.491 -54.922 1.00 90.38 193 SER A N 1
ATOM 1447 C CA . SER A 1 193 ? -0.120 26.583 -53.957 1.00 90.38 193 SER A CA 1
ATOM 1448 C C . SER A 1 193 ? 0.094 26.141 -52.503 1.00 90.38 193 SER A C 1
ATOM 1450 O O . SER A 1 193 ? -0.757 26.391 -51.657 1.00 90.38 193 SER A O 1
ATOM 1452 N N . THR A 1 194 ? 1.205 25.435 -52.257 1.00 91.31 194 THR A N 1
ATOM 1453 C CA . THR A 1 194 ? 1.604 24.849 -50.962 1.00 91.31 194 THR A CA 1
ATOM 1454 C C . THR A 1 194 ? 0.648 23.811 -50.371 1.00 91.31 194 THR A C 1
ATOM 1456 O O . THR A 1 194 ? 0.789 23.469 -49.199 1.00 91.31 194 THR A O 1
ATOM 1459 N N . LEU A 1 195 ? -0.277 23.257 -51.162 1.00 91.88 195 LEU A N 1
ATOM 1460 C CA . LEU A 1 195 ? -1.199 22.201 -50.744 1.00 91.88 195 LEU A CA 1
ATOM 1461 C C . LEU A 1 195 ? -1.100 20.966 -51.642 1.00 91.88 195 LEU A C 1
ATOM 1463 O O . LEU A 1 195 ? -0.956 21.070 -52.860 1.00 91.88 195 LEU A O 1
ATOM 1467 N N . CYS A 1 196 ? -1.206 19.785 -51.036 1.00 90.00 196 CYS A N 1
ATOM 1468 C CA . CYS A 1 196 ? -1.306 18.536 -51.777 1.00 90.00 196 CYS A CA 1
ATOM 1469 C C . CYS A 1 196 ? -2.648 18.483 -52.508 1.00 90.00 196 CYS A C 1
ATOM 1471 O O . CYS A 1 196 ? -3.697 18.531 -51.863 1.00 90.00 196 CYS A O 1
ATOM 1473 N N . THR A 1 197 ? -2.613 18.385 -53.834 1.00 82.62 197 THR A N 1
ATOM 1474 C CA . THR A 1 197 ? -3.804 18.282 -54.697 1.00 82.62 197 THR A CA 1
ATOM 1475 C C . THR A 1 1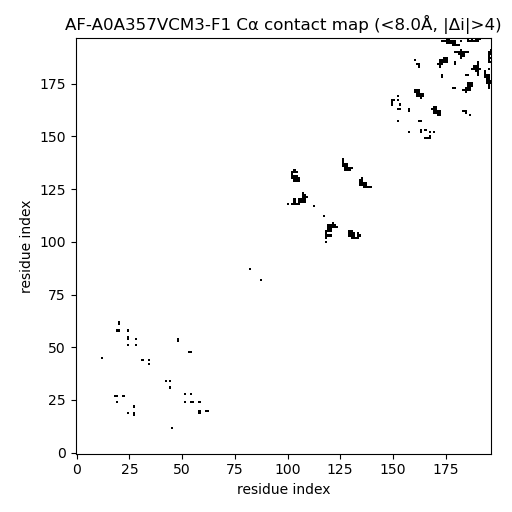97 ? -3.884 16.910 -55.303 1.00 82.62 197 THR A C 1
ATOM 1477 O O . THR A 1 197 ? -2.830 16.515 -55.850 1.00 82.62 197 THR A O 1
#

Solvent-accessible surface area (backbone atoms only — not comparable to full-atom values): 12172 Å² total; per-residue (Å²): 119,68,64,67,52,53,53,52,52,51,51,54,51,50,54,52,50,49,47,53,63,75,47,55,68,66,60,53,48,52,51,53,53,55,50,70,70,50,84,82,69,82,70,79,71,89,74,86,71,97,43,73,68,56,48,48,54,48,40,52,52,50,43,52,53,52,50,54,51,51,52,52,53,50,53,52,54,50,46,66,67,48,44,58,74,76,63,43,86,78,64,62,80,70,77,78,73,78,82,78,80,87,47,49,51,47,60,70,44,93,70,85,85,52,102,71,91,63,42,62,40,79,71,77,59,91,46,50,47,54,32,73,92,43,78,46,78,54,67,96,58,94,67,86,77,71,73,80,50,56,66,80,65,60,64,95,78,48,56,97,58,42,32,61,82,87,73,70,46,83,38,73,32,35,56,76,72,35,80,36,93,46,24,68,46,17,67,73,50,31,45,54,96,48,23,15,85

Sequence (197 aa):
MQEKKKIKMLSSWFVDHFHLIFKSAADNHLRIQNALKNPDGTFQLTLRFKSYSELKKYQKKIRTISVSLSSAVAMVAVAFIVAPYIMNPSRSSAASFQWTQNSWAAGAGAESATKTGWTKYASKDENITAAEAGISLTLPTPQSVAENADADFTGAQTGDGFYTNGSGQLLLKKPTGATCGVGGECASGTCTSTLCT